Protein AF-A0A5B8XW80-F1 (afdb_monomer_lite)

pLDDT: mean 90.73, std 9.68, range [45.81, 98.81]

Radius of gyration: 24.54 Å; chains: 1; bounding box: 65×41×65 Å

Organism: NCBI:txid2600177

Foldseek 3Di:
DFFWFKFFWAADWDAFPVRDTALLAIDTDDDKWWADQFATVRHDGPDCPQQTDQLFRFWEAELVCLVVCCVVPVLCVVLSPDPSSRPGRIYTYPDALQNAFQQFWKDAAPWIKGFAAFAQFFQSNCRSSVHLCVNVVCLVVVSGTTGIGTPGIDMHHGRTGIGTDDDPCNVGRNSLLSCCQRPVVQPLVSLVVVLPPPSYDNVSSVQSVVCNVVVDHDDCPVGSGPVVVVQQQQKWKWWPDPHTDTAGAQDFDVVVLVVCVVVVFFKKWKFALACAVVNHDDPVVRVVRRVVVVVVLVVPAPPNQKTWMWTAGNVRPDIGTIIMGTNDDLVVLLVRCQVSRHQWIWMDTSRRRIHTDGND

InterPro domains:
  IPR005163 YiiM-like, triple helical domain [PF03475] (172-214)
  IPR005302 Molybdenum cofactor sulfurase, C-terminal [PF03473] (47-162)
  IPR005302 Molybdenum cofactor sulfurase, C-terminal [PS51340] (27-165)
  IPR011037 Pyruvate kinase-like, insert domain superfamily [SSF50800] (6-225)
  IPR021710 Protein of unknown function DUF3293 [PF11697] (271-345)
  IPR052353 Benzoxazolinone Detoxification Enzymes [PTHR30212] (17-229)

Secondary structure (DSSP, 8-state):
-PPEEPEEEE---EE-TTS-EES---EE--S-EEEETTEETT---S-TTTS-SGGGSEEEEETHHHHHHHHH-GGGTTTTSSS-TT--SEEESS--TTT-BTT-EEEETTEEEEEEEEPPP-THHHHHTT-TTHHHHHHHH----EEEEEEE-EEE-TTPEEEEEE-S-TT-BHHHHHHHHHTSTT-HHHHHHHHT-TTS-HHHHHHHHHHHHHS-PPP-HHHHS-HHHHHHHH-EEEEESSSEEEEBTTBB-HHHHHHHHHHT--EEEEE--SSGGG----HHHHHHHHHHHHHHHHHHS-GGGEEEEEEE-TTSS-EEEEEEEET--HHHHHHHHHHTT-SEEEEEETT-B-EEEE--

Sequence (360 aa):
MSGHKVEILQGGISKLQDGTESGIFKSKAVGPVELKMDGLVGDRQADLKHHGGLEKALHHYAFDHYKTWRTEYLQLEEFLKVPGAFGENISTLGLTEEDVCVGDTFSLGSAVIQVSQGRQPCWKLGVRFGMKRMPLLVQRTGRLGWYYRVVETGEVETGQSLELVDRPHPEWPVSRLIDLLYVNTKDFDGLELMAELELLTESWRETARKRLKKREVESWTSRLTNSLETSYSEAIYRVECPLPFDLRVGVAHAGFADWLDAQRVESWAIVTACNPYSEPLSDAENAQRMKHLDESLRREFPDESIFQALGLASDGSWEEVSFLVLGISEERAKMLGKEFEQNAVVYGESDAIARLIWCF

Structure (mmCIF, N/CA/C/O backbone):
data_AF-A0A5B8XW80-F1
#
_entry.id   AF-A0A5B8XW80-F1
#
loop_
_atom_site.group_PDB
_atom_site.id
_atom_site.type_symbol
_atom_site.label_atom_id
_atom_site.label_alt_id
_atom_site.label_comp_id
_atom_site.label_asym_id
_atom_site.label_entity_id
_atom_site.label_seq_id
_atom_site.pdbx_PDB_ins_code
_atom_site.Cartn_x
_atom_site.Cartn_y
_atom_site.Cartn_z
_atom_site.occupancy
_atom_site.B_iso_or_equiv
_atom_site.auth_seq_id
_atom_site.auth_comp_id
_atom_site.auth_asym_id
_atom_site.auth_atom_id
_atom_site.pdbx_PDB_model_num
ATOM 1 N N . MET A 1 1 ? -21.814 -14.287 22.876 1.00 45.81 1 MET A N 1
ATOM 2 C CA . MET A 1 1 ? -20.527 -14.369 22.154 1.00 45.81 1 MET A CA 1
ATOM 3 C C . MET A 1 1 ? -19.635 -13.303 22.759 1.00 45.81 1 MET A C 1
ATOM 5 O O . MET A 1 1 ? -20.104 -12.183 22.884 1.00 45.81 1 MET A O 1
ATOM 9 N N . SER A 1 2 ? -18.455 -13.649 23.278 1.00 61.16 2 SER A N 1
ATOM 10 C CA . SER A 1 2 ? -17.557 -12.655 23.883 1.00 61.16 2 SER A CA 1
ATOM 11 C C . SER A 1 2 ? -16.879 -11.852 22.774 1.00 61.16 2 SER A C 1
ATOM 13 O O . SER A 1 2 ? -16.281 -12.473 21.898 1.00 61.16 2 SER A O 1
ATOM 15 N N . GLY A 1 3 ? -16.974 -10.520 22.799 1.00 78.25 3 GLY A N 1
ATOM 16 C CA . GLY A 1 3 ? -16.315 -9.657 21.812 1.00 78.25 3 GLY A CA 1
ATOM 17 C C . GLY A 1 3 ? -14.794 -9.843 21.748 1.00 78.25 3 GLY A C 1
ATOM 18 O O . GLY A 1 3 ? -14.174 -10.399 22.662 1.00 78.25 3 GLY A O 1
ATOM 19 N N . HIS A 1 4 ? -14.186 -9.369 20.660 1.00 92.75 4 HIS A N 1
ATOM 20 C CA . HIS A 1 4 ? -12.747 -9.510 20.420 1.00 92.75 4 HIS A CA 1
ATOM 21 C C . HIS A 1 4 ? -11.973 -8.495 21.255 1.00 92.75 4 HIS A C 1
ATOM 23 O O . HIS A 1 4 ? -12.284 -7.307 21.239 1.00 92.75 4 HIS A O 1
ATOM 29 N N . LYS A 1 5 ? -10.953 -8.940 21.991 1.00 96.50 5 LYS A N 1
ATOM 30 C CA . LYS A 1 5 ? -10.110 -8.026 22.769 1.00 96.50 5 LYS A CA 1
ATOM 31 C C . LYS A 1 5 ? -9.210 -7.218 21.845 1.00 96.50 5 LYS A C 1
ATOM 33 O O . LYS A 1 5 ? -8.517 -7.801 21.014 1.00 96.50 5 LYS A O 1
ATOM 38 N N . VAL A 1 6 ? -9.223 -5.896 22.014 1.00 97.06 6 VAL A N 1
ATOM 39 C CA . VAL A 1 6 ? -8.423 -4.976 21.196 1.00 97.06 6 VAL A CA 1
ATOM 40 C C . VAL A 1 6 ? -7.146 -4.544 21.908 1.00 97.06 6 VAL A C 1
ATOM 42 O O . VAL A 1 6 ? -7.142 -4.299 23.117 1.00 97.06 6 VAL A O 1
ATOM 45 N N . GLU A 1 7 ? -6.072 -4.370 21.146 1.00 97.81 7 GLU A N 1
ATOM 46 C CA . GLU A 1 7 ? -4.993 -3.454 21.504 1.00 97.81 7 GLU A CA 1
ATOM 47 C C . GLU A 1 7 ? -5.179 -2.127 20.769 1.00 97.81 7 GLU A C 1
ATOM 49 O O . GLU A 1 7 ? -5.386 -2.119 19.554 1.00 97.81 7 GLU A O 1
ATOM 54 N N . ILE A 1 8 ? -5.092 -1.019 21.512 1.00 98.12 8 ILE A N 1
ATOM 55 C CA . ILE A 1 8 ? -5.153 0.337 20.960 1.00 98.12 8 ILE A CA 1
ATOM 56 C C . ILE A 1 8 ? -3.736 0.864 20.787 1.00 98.12 8 ILE A C 1
ATOM 58 O O . ILE A 1 8 ? -2.941 0.872 21.731 1.00 98.12 8 ILE A O 1
ATOM 62 N N . LEU A 1 9 ? -3.432 1.318 19.577 1.00 97.50 9 LEU A N 1
ATOM 63 C CA . LEU A 1 9 ? -2.129 1.816 19.177 1.00 97.50 9 LEU A CA 1
ATOM 64 C C . LEU A 1 9 ? -2.250 3.233 18.604 1.00 97.50 9 LEU A C 1
ATOM 66 O O . LEU A 1 9 ? -3.168 3.556 17.845 1.00 97.50 9 LEU A O 1
ATOM 70 N N . GLN A 1 10 ? -1.278 4.073 18.930 1.00 94.38 10 GLN A N 1
ATOM 71 C CA . GLN A 1 10 ? -1.182 5.443 18.433 1.00 94.38 10 GLN A CA 1
ATOM 72 C C . GLN A 1 10 ? 0.279 5.825 18.212 1.00 94.38 10 GLN A C 1
ATOM 74 O O . GLN A 1 10 ? 1.189 5.186 18.743 1.00 94.38 10 GLN A O 1
ATOM 79 N N . GLY A 1 11 ? 0.524 6.854 17.411 1.00 90.25 11 GLY A N 1
ATOM 80 C CA . GLY A 1 11 ? 1.880 7.313 17.157 1.00 90.25 11 GLY A CA 1
ATOM 81 C C . GLY A 1 11 ? 1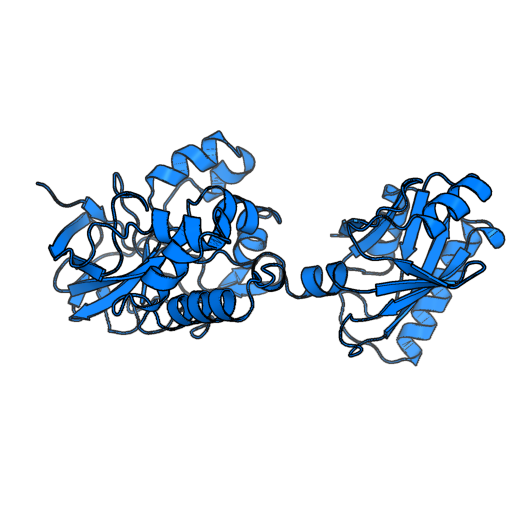.960 8.685 16.510 1.00 90.25 11 GLY A C 1
ATOM 82 O O . GLY A 1 11 ? 1.011 9.193 15.916 1.00 90.25 11 GLY A O 1
ATOM 83 N N . GLY A 1 12 ? 3.135 9.296 16.640 1.00 86.88 12 GLY A N 1
ATOM 84 C CA . GLY A 1 12 ? 3.462 10.553 15.978 1.00 86.88 12 GLY A CA 1
ATOM 85 C C . GLY A 1 12 ? 4.028 10.352 14.572 1.00 86.88 12 GLY A C 1
ATOM 86 O O . GLY A 1 12 ? 4.296 9.238 14.125 1.00 86.88 12 GLY A O 1
ATOM 87 N N . ILE A 1 13 ? 4.281 11.468 13.889 1.00 85.38 13 ILE A N 1
ATOM 88 C CA . ILE A 1 13 ? 5.041 11.465 12.637 1.00 85.38 13 ILE A CA 1
ATOM 89 C C . ILE A 1 13 ? 6.507 11.173 12.967 1.00 85.38 13 ILE A C 1
ATOM 91 O O . ILE A 1 13 ? 7.092 11.811 13.839 1.00 85.38 13 ILE A O 1
ATOM 95 N N . SER A 1 14 ? 7.090 10.199 12.276 1.00 85.88 14 SER A N 1
ATOM 96 C CA . SER A 1 14 ? 8.509 9.847 12.358 1.00 85.88 14 SER A CA 1
ATOM 97 C C . SER A 1 14 ? 9.090 9.676 10.958 1.00 85.88 14 SER A C 1
ATOM 99 O O . SER A 1 14 ? 8.350 9.478 9.990 1.00 85.88 14 SER A O 1
ATOM 101 N N . LYS A 1 15 ? 10.417 9.752 10.842 1.00 85.25 15 LYS A N 1
ATOM 102 C CA . LYS A 1 15 ? 11.112 9.535 9.570 1.00 85.25 15 LYS A CA 1
ATOM 103 C C . LYS A 1 15 ? 11.331 8.046 9.312 1.00 85.25 15 LYS A C 1
ATOM 105 O O . LYS A 1 15 ? 11.719 7.300 10.209 1.00 85.25 15 LYS A O 1
ATOM 110 N N . LEU A 1 16 ? 11.068 7.627 8.081 1.00 85.31 16 LEU A N 1
ATOM 111 C CA . LEU A 1 16 ? 11.467 6.331 7.545 1.00 85.31 16 LEU A CA 1
ATOM 112 C C . LEU A 1 16 ? 12.977 6.316 7.245 1.00 85.31 16 LEU A C 1
ATOM 114 O O . LEU A 1 16 ? 13.650 7.338 7.368 1.00 85.31 16 LEU A O 1
ATOM 118 N N . GLN A 1 17 ? 13.511 5.152 6.859 1.00 77.56 17 GLN A N 1
ATOM 119 C CA . GLN A 1 17 ? 14.944 4.977 6.566 1.00 77.56 17 GLN A CA 1
ATOM 120 C C . GLN A 1 17 ? 15.456 5.921 5.465 1.00 77.56 17 GLN A C 1
ATOM 122 O O . GLN A 1 17 ? 16.606 6.337 5.509 1.00 77.56 17 GLN A O 1
ATOM 127 N N . ASP A 1 18 ? 14.593 6.292 4.520 1.00 74.44 18 ASP A N 1
ATOM 128 C CA . ASP A 1 18 ? 14.876 7.231 3.427 1.00 74.44 18 ASP A CA 1
ATOM 129 C C . ASP A 1 18 ? 14.617 8.706 3.799 1.00 74.44 18 ASP A C 1
ATOM 131 O O . ASP A 1 18 ? 14.660 9.585 2.945 1.00 74.44 18 ASP A O 1
ATOM 135 N N . GLY A 1 19 ? 14.306 8.996 5.067 1.00 80.44 19 GLY A N 1
ATOM 136 C CA . GLY A 1 19 ? 13.997 10.341 5.550 1.00 80.44 19 GLY A CA 1
ATOM 137 C C . GLY A 1 19 ? 12.538 10.778 5.376 1.00 80.44 19 GLY A C 1
ATOM 138 O O . GLY A 1 19 ? 12.168 11.813 5.936 1.00 80.44 19 GLY A O 1
ATOM 139 N N . THR A 1 20 ? 11.697 9.999 4.685 1.00 80.56 20 THR A N 1
ATOM 140 C CA . THR A 1 20 ? 10.284 10.329 4.444 1.00 80.56 20 THR A CA 1
ATOM 141 C C . THR A 1 20 ? 9.481 10.360 5.743 1.00 80.56 20 THR A C 1
ATOM 143 O O . THR A 1 20 ? 9.531 9.426 6.544 1.00 80.56 20 THR A O 1
ATOM 146 N N . GLU A 1 21 ? 8.650 11.387 5.929 1.00 85.06 21 GLU A N 1
ATOM 147 C CA . GLU A 1 21 ? 7.736 11.470 7.068 1.00 85.06 21 GLU A CA 1
ATOM 148 C C . GLU A 1 21 ? 6.543 10.500 6.953 1.00 85.06 21 GLU A C 1
ATOM 150 O O . GLU A 1 21 ? 5.872 10.357 5.917 1.00 85.06 21 GLU A O 1
ATOM 155 N N . SER A 1 22 ? 6.264 9.798 8.052 1.00 85.62 22 SER A N 1
ATOM 156 C CA . SER A 1 22 ? 5.207 8.795 8.122 1.00 85.62 22 SER A CA 1
ATOM 157 C C . SER A 1 22 ? 4.676 8.624 9.542 1.00 85.62 22 SER A C 1
ATOM 159 O O . SER A 1 22 ? 5.439 8.549 10.501 1.00 85.62 22 SER A O 1
ATOM 161 N N . GLY A 1 23 ? 3.355 8.487 9.665 1.00 84.69 23 GLY A N 1
ATOM 162 C CA . GLY A 1 23 ? 2.682 8.098 10.911 1.00 84.69 23 GLY A CA 1
ATOM 163 C C . GLY A 1 23 ? 2.640 6.582 11.133 1.00 84.69 23 GLY A C 1
ATOM 164 O O . GLY A 1 23 ? 1.926 6.110 12.000 1.00 84.69 23 GLY A O 1
ATOM 165 N N . ILE A 1 24 ? 3.350 5.781 10.331 1.00 87.62 24 ILE A N 1
ATOM 166 C CA . ILE A 1 24 ? 3.262 4.309 10.374 1.00 87.62 24 ILE A CA 1
ATOM 167 C C . ILE A 1 24 ? 3.836 3.682 11.657 1.00 87.62 24 ILE A C 1
ATOM 169 O O . ILE A 1 24 ? 3.595 2.511 11.935 1.00 87.62 24 ILE A O 1
ATOM 173 N N . PHE A 1 25 ? 4.628 4.426 12.429 1.00 89.56 25 PHE A N 1
ATOM 174 C CA . PHE A 1 25 ? 5.179 3.949 13.694 1.00 89.56 25 PHE A CA 1
ATOM 175 C C . PHE A 1 25 ? 4.143 4.138 14.795 1.00 89.56 25 PHE A C 1
ATOM 177 O O . PHE A 1 25 ? 3.924 5.257 15.249 1.00 89.56 25 PHE A O 1
ATOM 184 N N . LYS A 1 26 ? 3.523 3.038 15.220 1.00 92.62 26 LYS A N 1
ATOM 185 C CA . LYS A 1 26 ? 2.549 3.024 16.310 1.00 92.62 26 LYS A CA 1
ATOM 186 C C . LYS A 1 26 ? 3.110 2.271 17.507 1.00 92.62 26 LYS A C 1
ATOM 188 O O . LYS A 1 26 ? 3.865 1.313 17.345 1.00 92.62 26 LYS A O 1
ATOM 193 N N . SER A 1 27 ? 2.738 2.713 18.697 1.00 92.81 27 SER A N 1
ATOM 194 C CA . SER A 1 27 ? 3.003 2.024 19.953 1.00 92.81 27 SER A CA 1
ATOM 195 C C . SER A 1 27 ? 1.713 1.892 20.750 1.00 92.81 27 SER A C 1
ATOM 197 O O . SER A 1 27 ? 0.735 2.606 20.519 1.00 92.81 27 SER A O 1
ATOM 199 N N . LYS A 1 28 ? 1.708 0.944 21.686 1.00 95.38 28 LYS A N 1
ATOM 200 C CA . LYS A 1 28 ? 0.562 0.683 22.550 1.00 95.38 28 LYS A CA 1
ATOM 201 C C . LYS A 1 28 ? 0.206 1.918 23.372 1.00 95.38 28 LYS A C 1
ATOM 203 O O . LYS A 1 28 ? 1.066 2.482 24.049 1.00 95.38 28 LYS A O 1
ATOM 208 N N . ALA A 1 29 ? -1.058 2.321 23.308 1.00 94.81 29 ALA A N 1
ATOM 209 C CA . ALA A 1 29 ? -1.585 3.402 24.121 1.00 94.81 29 ALA A CA 1
ATOM 210 C C . ALA A 1 29 ? -1.608 3.006 25.605 1.00 94.81 29 ALA A C 1
ATOM 212 O O . ALA A 1 29 ? -1.828 1.842 25.953 1.00 94.81 29 ALA A O 1
ATOM 213 N N . VAL A 1 30 ? -1.381 3.988 26.477 1.00 92.88 30 VAL A N 1
ATOM 214 C CA . VAL A 1 30 ? -1.400 3.810 27.932 1.00 92.88 30 VAL A CA 1
ATOM 215 C C . VAL A 1 30 ? -2.658 4.471 28.482 1.00 92.88 30 VAL A C 1
ATOM 217 O O . VAL A 1 30 ? -2.771 5.693 28.437 1.00 92.88 30 VAL A O 1
ATOM 220 N N . GLY A 1 31 ? -3.567 3.657 29.022 1.00 95.38 31 GLY A N 1
ATOM 221 C CA . GLY A 1 31 ? -4.855 4.106 29.552 1.00 95.38 31 GLY A CA 1
ATOM 222 C C . GLY A 1 31 ? -5.895 4.437 28.471 1.00 95.38 31 GLY A C 1
ATOM 223 O O . GLY A 1 31 ? -5.668 4.151 27.289 1.00 95.38 31 GLY A O 1
ATOM 224 N N . PRO A 1 32 ? -7.037 5.024 28.876 1.00 96.75 32 PRO A N 1
ATOM 225 C CA . PRO A 1 32 ? -8.084 5.477 27.964 1.00 96.75 32 PRO A CA 1
ATOM 226 C C . PRO A 1 32 ? -7.596 6.559 26.995 1.00 96.75 32 PRO A C 1
ATOM 228 O O . PRO A 1 32 ? -6.830 7.450 27.367 1.00 96.75 32 PRO A O 1
ATOM 231 N N . VAL A 1 33 ? -8.067 6.487 25.751 1.00 97.56 33 VAL A N 1
ATOM 232 C CA . VAL A 1 33 ? -7.776 7.442 24.678 1.00 97.56 33 VAL A CA 1
ATOM 233 C C . VAL A 1 33 ? -9.085 7.971 24.107 1.00 97.56 33 VAL A C 1
ATOM 235 O O . VAL A 1 33 ? -9.974 7.200 23.746 1.00 97.56 33 VAL A O 1
ATOM 238 N N . GLU A 1 34 ? -9.187 9.292 23.987 1.00 98.06 34 GLU A N 1
ATOM 239 C CA . GLU A 1 34 ? -10.311 9.944 23.319 1.00 98.06 34 GLU A CA 1
ATOM 240 C C . GLU A 1 34 ? -10.281 9.636 21.810 1.00 98.06 34 GLU A C 1
ATOM 242 O O . GLU A 1 34 ? -9.273 9.851 21.130 1.00 98.06 34 GLU A O 1
ATOM 247 N N . LEU A 1 35 ? -11.402 9.149 21.280 1.00 98.25 35 LEU A N 1
ATOM 248 C CA . LEU A 1 35 ? -11.640 8.887 19.867 1.00 98.25 35 LEU A CA 1
ATOM 249 C C . LEU A 1 35 ? -12.593 9.943 19.301 1.00 98.25 35 LEU A C 1
ATOM 251 O O . LEU A 1 35 ? -13.783 9.976 19.627 1.00 98.25 35 LEU A O 1
ATOM 255 N N . LYS A 1 36 ? -12.059 10.787 18.419 1.00 97.12 36 LYS A N 1
ATOM 256 C CA . LYS A 1 36 ? -12.793 11.826 17.691 1.00 97.12 36 LYS A CA 1
ATOM 257 C C . LYS A 1 36 ? -13.195 11.337 16.309 1.00 97.12 36 LYS A C 1
ATOM 259 O O . LYS A 1 36 ? -12.752 10.286 15.856 1.00 97.12 36 LYS A O 1
ATOM 264 N N . MET A 1 37 ? -14.012 12.131 15.618 1.00 95.81 37 MET A N 1
ATOM 265 C CA . MET A 1 37 ? -14.499 11.803 14.273 1.00 95.81 37 MET A CA 1
ATOM 266 C C . MET A 1 37 ? -13.370 11.533 13.266 1.00 95.81 37 MET A C 1
ATOM 268 O O . MET A 1 37 ? -13.543 10.755 12.333 1.00 95.81 37 MET A O 1
ATOM 272 N N . ASP A 1 38 ? -12.218 12.173 13.453 1.00 91.44 38 ASP A N 1
ATOM 273 C CA . ASP A 1 38 ? -11.034 12.085 12.602 1.00 91.44 38 ASP A CA 1
ATOM 274 C C . ASP A 1 38 ? -9.949 11.122 13.117 1.00 91.44 38 ASP A C 1
ATOM 276 O O . ASP A 1 38 ? -8.962 10.908 12.414 1.00 91.44 38 ASP A O 1
ATOM 280 N N . GLY A 1 39 ? -10.132 10.498 14.287 1.00 95.25 39 GLY A N 1
ATOM 281 C CA . GLY A 1 39 ? -9.223 9.479 14.820 1.00 95.25 39 GLY A CA 1
ATOM 282 C C . GLY A 1 39 ? -8.903 9.625 16.310 1.00 95.25 39 GLY A C 1
ATOM 283 O O . GLY A 1 39 ? -9.558 10.358 17.053 1.00 95.25 39 GLY A O 1
ATOM 284 N N . LEU A 1 40 ? -7.893 8.877 16.762 1.00 96.31 40 LEU A N 1
ATOM 285 C CA . LEU A 1 40 ? -7.433 8.889 18.154 1.00 96.31 40 LEU A CA 1
ATOM 286 C C . LEU A 1 40 ? -6.681 10.181 18.478 1.00 96.31 40 LEU A C 1
ATOM 288 O O . LEU A 1 40 ? -5.770 10.589 17.753 1.00 96.31 40 LEU A O 1
ATOM 292 N N . VAL A 1 41 ? -6.993 10.789 19.620 1.00 93.69 41 VAL A N 1
ATOM 293 C CA . VAL A 1 41 ? -6.238 11.938 20.120 1.00 93.69 41 VAL A CA 1
ATOM 294 C C . VAL A 1 41 ? -4.808 11.520 20.450 1.00 93.69 41 VAL A C 1
ATOM 296 O O . VAL A 1 41 ? -4.576 10.678 21.306 1.00 93.69 41 VAL A O 1
ATOM 299 N N . GLY A 1 42 ? -3.841 12.164 19.792 1.00 86.25 42 GLY A N 1
ATOM 300 C CA . GLY A 1 42 ? -2.415 11.851 19.925 1.00 86.25 42 GLY A CA 1
ATOM 301 C C . GLY A 1 42 ? -1.857 11.036 18.759 1.00 86.25 42 GLY A C 1
ATOM 302 O O . GLY A 1 42 ? -0.638 11.010 18.576 1.00 86.25 42 GLY A O 1
ATOM 303 N N . ASP A 1 43 ? -2.722 10.460 17.923 1.00 88.56 43 ASP A N 1
ATOM 304 C CA . ASP A 1 43 ? -2.325 9.819 16.676 1.00 88.56 43 ASP A CA 1
ATOM 305 C C . ASP A 1 43 ? -2.199 10.855 15.554 1.00 88.56 43 ASP A C 1
ATOM 307 O O . ASP A 1 43 ? -3.097 11.667 15.328 1.00 88.56 43 ASP A O 1
ATOM 311 N N . ARG A 1 44 ? -1.068 10.859 14.842 1.00 79.94 44 ARG A N 1
ATOM 312 C CA . ARG A 1 44 ? -0.852 11.771 13.712 1.00 79.94 44 ARG A CA 1
ATOM 313 C C . ARG A 1 44 ? -0.858 11.024 12.389 1.00 79.94 44 ARG A C 1
ATOM 315 O O . ARG A 1 44 ? -0.062 10.116 12.156 1.00 79.94 44 ARG A O 1
ATOM 322 N N . GLN A 1 45 ? -1.686 11.504 11.471 1.00 71.75 45 GLN A N 1
ATOM 323 C CA . GLN A 1 45 ? -1.725 11.049 10.087 1.00 71.75 45 GLN A CA 1
ATOM 324 C C . GLN A 1 45 ? -0.925 12.029 9.219 1.00 71.75 45 GLN A C 1
ATOM 326 O O . GLN A 1 45 ? -1.280 13.197 9.098 1.00 71.75 45 GLN A O 1
ATOM 331 N N . ALA A 1 46 ? 0.177 11.565 8.624 1.00 59.00 46 ALA A N 1
ATOM 332 C CA . ALA A 1 46 ? 1.040 12.411 7.788 1.00 59.00 46 ALA A CA 1
ATOM 333 C C . ALA A 1 46 ? 0.400 12.785 6.432 1.00 59.00 46 ALA A C 1
ATOM 335 O O . ALA A 1 46 ? 0.822 13.743 5.797 1.00 59.00 46 ALA A O 1
ATOM 336 N N . ASP A 1 47 ? -0.603 12.026 5.978 1.00 64.44 47 ASP A N 1
ATOM 337 C CA . ASP A 1 47 ? -1.302 12.244 4.709 1.00 64.44 47 ASP A CA 1
ATOM 338 C C . ASP A 1 47 ? -2.797 11.944 4.876 1.00 64.44 47 ASP A C 1
ATOM 340 O O . ASP A 1 47 ? -3.229 10.790 4.816 1.00 64.44 47 ASP A O 1
ATOM 344 N N . LEU A 1 48 ? -3.587 12.998 5.078 1.00 63.88 48 LEU A N 1
ATOM 345 C CA . LEU A 1 48 ? -5.038 12.901 5.252 1.00 63.88 48 LEU A CA 1
ATOM 346 C C . LEU A 1 48 ? -5.781 12.546 3.957 1.00 63.88 48 LEU A C 1
ATOM 348 O O . LEU A 1 48 ? -6.925 12.114 4.019 1.00 63.88 48 LEU A O 1
ATOM 352 N N . LYS A 1 49 ? -5.161 12.709 2.780 1.00 59.38 49 LYS A N 1
ATOM 353 C CA . LYS A 1 49 ? -5.805 12.415 1.494 1.00 59.38 49 LYS A CA 1
ATOM 354 C C . LYS A 1 49 ? -5.756 10.920 1.184 1.00 59.38 49 LYS A C 1
ATOM 356 O O . LYS A 1 49 ? -6.746 10.344 0.733 1.00 59.38 49 LYS A O 1
ATOM 361 N N . HIS A 1 50 ? -4.617 10.276 1.432 1.00 58.53 50 HIS A N 1
ATOM 362 C CA . HIS A 1 50 ? -4.420 8.865 1.081 1.00 58.53 50 HIS A CA 1
ATOM 363 C C . HIS A 1 50 ? -4.528 7.923 2.285 1.00 58.53 50 HIS A C 1
ATOM 365 O O . HIS A 1 50 ? -5.028 6.803 2.135 1.00 58.53 50 HIS A O 1
ATOM 371 N N . HIS A 1 51 ? -4.128 8.372 3.476 1.00 57.62 51 HIS A N 1
ATOM 372 C CA . HIS A 1 51 ? -3.927 7.526 4.658 1.00 57.62 51 HIS A CA 1
ATOM 373 C C . HIS A 1 51 ? -4.708 7.985 5.894 1.00 57.62 51 HIS A C 1
ATOM 375 O O . HIS A 1 51 ? -4.418 7.519 6.995 1.00 57.62 51 HIS A O 1
ATOM 381 N N . GLY A 1 52 ? -5.688 8.868 5.709 1.00 66.88 52 GLY A N 1
ATOM 382 C CA . GLY A 1 52 ? -6.427 9.473 6.803 1.00 66.88 52 GLY A CA 1
ATOM 383 C C . GLY A 1 52 ? -7.774 10.056 6.397 1.00 66.88 52 GLY A C 1
ATOM 384 O O . GLY A 1 52 ? -8.312 9.728 5.336 1.00 66.88 52 GLY A O 1
ATOM 385 N N . GLY A 1 53 ? -8.303 10.918 7.262 1.00 84.44 53 GLY A N 1
ATOM 386 C CA . GLY A 1 53 ? -9.622 11.530 7.112 1.00 84.44 53 GLY A CA 1
ATOM 387 C C . GLY A 1 53 ? -10.747 10.705 7.742 1.00 84.44 53 GLY A C 1
ATOM 388 O O . GLY A 1 53 ? -10.525 9.606 8.242 1.00 84.44 53 GLY A O 1
ATOM 389 N N . LEU A 1 54 ? -11.970 11.241 7.701 1.00 92.75 54 LEU A N 1
ATOM 390 C CA . LEU A 1 54 ? -13.134 10.694 8.422 1.00 92.75 54 LEU A CA 1
ATOM 391 C C . LEU A 1 54 ? -13.461 9.241 8.044 1.00 92.75 54 LEU A C 1
ATOM 393 O O . LEU A 1 54 ? -13.858 8.447 8.886 1.00 92.75 54 LEU A O 1
ATOM 397 N N . GLU A 1 55 ? -13.232 8.875 6.783 1.00 95.06 55 GLU A N 1
ATOM 398 C CA . GLU A 1 55 ? -13.445 7.518 6.267 1.00 95.06 55 GLU A CA 1
ATOM 399 C C . GLU A 1 55 ? -12.321 6.537 6.634 1.00 95.06 55 GLU A C 1
ATOM 401 O O . GLU A 1 55 ? -12.429 5.341 6.379 1.00 95.06 55 GLU A O 1
ATOM 406 N N . LYS A 1 56 ? -11.211 7.025 7.191 1.00 95.31 56 LYS A N 1
ATOM 407 C CA . LYS A 1 56 ? -10.015 6.246 7.542 1.00 95.31 56 LYS A CA 1
ATOM 408 C C . LYS A 1 56 ? -9.496 6.648 8.924 1.00 95.31 56 LYS A C 1
ATOM 410 O O . LYS A 1 56 ? -8.287 6.701 9.147 1.00 95.31 56 LYS A O 1
ATOM 415 N N . ALA A 1 57 ? -10.416 6.948 9.838 1.00 95.88 57 ALA A N 1
ATOM 416 C CA . ALA A 1 57 ? -10.109 7.432 11.179 1.00 95.88 57 ALA A CA 1
ATOM 417 C C . ALA A 1 57 ? -9.313 6.399 11.994 1.00 95.88 57 ALA A C 1
ATOM 419 O O . ALA A 1 57 ? -8.423 6.763 12.759 1.00 95.88 57 ALA A O 1
ATOM 420 N N . LEU A 1 58 ? -9.597 5.105 11.797 1.00 97.62 58 LEU A N 1
ATOM 421 C CA . LEU A 1 58 ? -8.896 4.006 12.465 1.00 97.62 58 LEU A CA 1
ATOM 422 C C . LEU A 1 58 ? -8.503 2.924 11.469 1.00 97.62 58 LEU A C 1
ATOM 424 O O . LEU A 1 58 ? -9.350 2.426 10.731 1.00 97.62 58 LEU A O 1
ATOM 428 N N . HIS A 1 59 ? -7.236 2.519 11.488 1.00 97.75 59 HIS A N 1
ATOM 429 C CA . HIS A 1 59 ? -6.750 1.349 10.758 1.00 97.75 59 HIS A CA 1
ATOM 430 C C . HIS A 1 59 ? -6.775 0.111 11.664 1.00 97.75 59 HIS A C 1
ATOM 432 O O . HIS A 1 59 ? -6.252 0.156 12.776 1.00 97.75 59 HIS A O 1
ATOM 438 N N . HIS A 1 60 ? -7.330 -1.000 11.189 1.00 98.62 60 HIS A N 1
ATOM 439 C CA . HIS A 1 60 ? -7.321 -2.286 11.881 1.00 98.62 60 HIS A CA 1
ATOM 440 C C . HIS A 1 60 ? -6.496 -3.293 11.096 1.00 98.62 60 HIS A C 1
ATOM 442 O O . HIS A 1 60 ? -6.730 -3.486 9.904 1.00 98.62 60 HIS A O 1
ATOM 448 N N . TYR A 1 61 ? -5.558 -3.948 11.774 1.00 98.56 61 TYR A N 1
ATOM 449 C CA . TYR A 1 61 ? -4.832 -5.089 11.236 1.00 98.56 61 TYR A CA 1
ATOM 450 C C . TYR A 1 61 ? -4.955 -6.312 12.151 1.00 98.56 61 TYR A C 1
ATOM 452 O O . TYR A 1 61 ? -4.692 -6.226 13.354 1.00 98.56 61 TYR A O 1
ATOM 460 N N . ALA A 1 62 ? -5.335 -7.452 11.571 1.00 98.25 62 ALA A N 1
ATOM 461 C CA . ALA A 1 62 ? -5.473 -8.709 12.297 1.00 98.25 62 ALA A CA 1
ATOM 462 C C . ALA A 1 62 ? -4.104 -9.194 12.794 1.00 98.25 62 ALA A C 1
ATOM 464 O O . ALA A 1 62 ? -3.170 -9.401 12.008 1.00 98.25 62 ALA A O 1
ATOM 465 N N . PHE A 1 63 ? -3.970 -9.396 14.104 1.00 97.44 63 PHE A N 1
ATOM 466 C CA . PHE A 1 63 ? -2.727 -9.890 14.692 1.00 97.44 63 PHE A CA 1
ATOM 467 C C . PHE A 1 63 ? -2.451 -11.347 14.299 1.00 97.44 63 PHE A C 1
ATOM 469 O O . PHE A 1 63 ? -1.299 -11.782 14.291 1.00 97.44 63 PHE A O 1
ATOM 476 N N . ASP A 1 64 ? -3.481 -12.087 13.881 1.00 97.31 64 ASP A N 1
ATOM 477 C CA . ASP A 1 64 ? -3.377 -13.436 13.320 1.00 97.31 64 ASP A CA 1
ATOM 478 C C . ASP A 1 64 ? -2.332 -13.508 12.190 1.00 97.31 64 ASP A C 1
ATOM 480 O O . ASP A 1 64 ? -1.503 -14.425 12.145 1.00 97.31 64 ASP A O 1
ATOM 484 N N . HIS A 1 65 ? -2.277 -12.476 11.338 1.00 97.88 65 HIS A N 1
ATOM 485 C CA . HIS A 1 65 ? -1.359 -12.410 10.198 1.00 97.88 65 HIS A CA 1
ATOM 486 C C . HIS A 1 65 ? 0.113 -12.295 10.603 1.00 97.88 65 HIS A C 1
ATOM 488 O O . HIS A 1 65 ? 0.988 -12.733 9.854 1.00 97.88 65 HIS A O 1
ATOM 494 N N . TYR A 1 66 ? 0.425 -11.759 11.789 1.00 97.31 66 TYR A N 1
ATOM 495 C CA . TYR A 1 66 ? 1.809 -11.576 12.248 1.00 97.31 66 TYR A CA 1
ATOM 496 C C . TYR A 1 66 ? 2.547 -12.905 12.394 1.00 97.31 66 TYR A C 1
ATOM 498 O O . TYR A 1 66 ? 3.742 -12.996 12.110 1.00 97.31 66 TYR A O 1
ATOM 506 N N . LYS A 1 67 ? 1.857 -13.959 12.845 1.00 95.50 67 LYS A N 1
ATOM 507 C CA . LYS A 1 67 ? 2.451 -15.300 12.930 1.00 95.50 67 LYS A CA 1
ATOM 508 C C . LYS A 1 67 ? 2.838 -15.808 11.540 1.00 95.50 67 LYS A C 1
ATOM 510 O O . LYS A 1 67 ? 3.939 -16.331 11.362 1.00 95.50 67 LYS A O 1
ATOM 515 N N . THR A 1 68 ? 1.957 -15.625 10.566 1.00 94.56 68 THR A N 1
ATOM 516 C CA . THR A 1 68 ? 2.172 -16.080 9.192 1.00 94.56 68 THR A CA 1
ATOM 517 C C . THR A 1 68 ? 3.308 -15.312 8.524 1.00 94.56 68 THR A C 1
ATOM 519 O O . THR A 1 68 ? 4.223 -15.933 7.994 1.00 94.56 68 THR A O 1
ATOM 522 N N . TRP A 1 69 ? 3.340 -13.982 8.653 1.00 95.62 69 TRP A N 1
ATOM 523 C CA . TRP A 1 69 ? 4.440 -13.163 8.135 1.00 95.62 69 TRP A CA 1
ATOM 524 C C . TRP A 1 69 ? 5.805 -13.554 8.710 1.00 95.62 69 TRP A C 1
ATOM 526 O O . TRP A 1 69 ? 6.764 -13.673 7.952 1.00 95.62 69 TRP A O 1
ATOM 536 N N . ARG A 1 70 ? 5.892 -13.808 10.025 1.00 94.12 70 ARG A N 1
ATOM 537 C CA . ARG A 1 70 ? 7.133 -14.282 10.667 1.00 94.12 70 ARG A CA 1
ATOM 538 C C . ARG A 1 70 ? 7.576 -15.649 10.154 1.00 94.12 70 ARG A C 1
ATOM 540 O O . ARG A 1 70 ? 8.769 -15.891 10.026 1.00 94.12 70 ARG A O 1
ATOM 547 N N . THR A 1 71 ? 6.620 -16.527 9.858 1.00 91.88 71 THR A N 1
ATOM 548 C CA . THR A 1 71 ? 6.901 -17.878 9.349 1.00 91.88 71 THR A CA 1
ATOM 549 C C . THR A 1 71 ? 7.382 -17.839 7.897 1.00 91.88 71 THR A C 1
ATOM 551 O O . THR A 1 71 ? 8.303 -18.563 7.535 1.00 91.88 71 THR A O 1
ATOM 554 N N . GLU A 1 72 ? 6.780 -16.989 7.063 1.00 88.56 72 GLU A N 1
ATOM 555 C CA . GLU A 1 72 ? 7.113 -16.877 5.637 1.00 88.56 72 GLU A CA 1
ATOM 556 C C . GLU A 1 72 ? 8.387 -16.053 5.376 1.00 88.56 72 GLU A C 1
ATOM 558 O O . GLU A 1 72 ? 9.101 -16.316 4.409 1.00 88.56 72 GLU A O 1
ATOM 563 N N . TYR A 1 73 ? 8.688 -15.062 6.225 1.00 87.62 73 TYR A N 1
ATOM 564 C CA . TYR A 1 73 ? 9.799 -14.126 6.031 1.00 87.62 73 TYR A CA 1
ATOM 565 C C . TYR A 1 73 ? 10.550 -13.883 7.343 1.00 87.62 73 TYR A C 1
ATOM 567 O O . TYR A 1 73 ? 10.287 -12.914 8.056 1.00 87.62 73 TYR A O 1
ATOM 575 N N . LEU A 1 74 ? 11.535 -14.737 7.636 1.00 86.88 74 LEU A N 1
ATOM 576 C CA . LEU A 1 74 ? 12.315 -14.683 8.881 1.00 86.88 74 LEU A CA 1
ATOM 577 C C . LEU A 1 74 ? 12.971 -13.315 9.134 1.00 86.88 74 LEU A C 1
ATOM 579 O O . LEU A 1 74 ? 13.031 -12.871 10.276 1.00 86.88 74 LEU A O 1
ATOM 583 N N . GLN A 1 75 ? 13.389 -12.586 8.089 1.00 86.12 75 GLN A N 1
ATOM 584 C CA . GLN A 1 75 ? 13.954 -11.238 8.258 1.00 86.12 75 GLN A CA 1
ATOM 585 C C . GLN A 1 75 ? 12.973 -10.206 8.851 1.00 86.12 75 GLN A C 1
ATOM 587 O O . GLN A 1 75 ? 13.395 -9.120 9.241 1.00 86.12 75 GLN A O 1
ATOM 592 N N . LEU A 1 76 ? 11.671 -10.512 8.903 1.00 90.38 76 LEU A N 1
ATOM 593 C CA . LEU A 1 76 ? 10.653 -9.643 9.491 1.00 90.38 76 LEU A CA 1
ATOM 594 C C . LEU A 1 76 ? 10.443 -9.890 10.991 1.00 90.38 76 LEU A C 1
ATOM 596 O O . LEU A 1 76 ? 9.685 -9.152 11.615 1.00 90.38 76 LEU A O 1
ATOM 600 N N . GLU A 1 77 ? 11.085 -10.903 11.581 1.00 89.81 77 GLU A N 1
ATOM 601 C CA . GLU A 1 77 ? 10.818 -11.335 12.957 1.00 89.81 77 GLU A CA 1
ATOM 602 C C . GLU A 1 77 ? 10.916 -10.195 13.975 1.00 89.81 77 GLU A C 1
ATOM 604 O O . GLU A 1 77 ? 9.999 -10.019 14.778 1.00 89.81 77 GLU A O 1
ATOM 609 N N . GLU A 1 78 ? 11.959 -9.366 13.887 1.00 88.56 78 GLU A N 1
ATOM 610 C CA . GLU A 1 78 ? 12.159 -8.226 14.789 1.00 88.56 78 GLU A CA 1
ATOM 611 C C . GLU A 1 78 ? 11.047 -7.174 14.687 1.00 88.56 78 GLU A C 1
ATOM 613 O O . GLU A 1 78 ? 10.612 -6.637 15.705 1.00 88.56 78 GLU A O 1
ATOM 618 N N . PHE A 1 79 ? 10.533 -6.914 13.481 1.00 87.56 79 PHE A N 1
ATOM 619 C CA . PHE A 1 79 ? 9.458 -5.941 13.266 1.00 87.56 79 PHE A CA 1
ATOM 620 C C . PHE A 1 79 ? 8.108 -6.434 13.791 1.00 87.56 79 PHE A C 1
ATOM 622 O O . PHE A 1 79 ? 7.242 -5.628 14.114 1.00 87.56 79 PHE A O 1
ATOM 629 N N . LEU A 1 80 ? 7.916 -7.753 13.847 1.00 93.06 80 LEU A N 1
ATOM 630 C CA . LEU A 1 80 ? 6.620 -8.403 14.042 1.00 93.06 80 LEU A CA 1
ATOM 631 C C . LEU A 1 80 ? 6.468 -9.033 15.436 1.00 93.06 80 LEU A C 1
ATOM 633 O O . LEU A 1 80 ? 5.642 -9.928 15.632 1.00 93.06 80 LEU A O 1
ATOM 637 N N . LYS A 1 81 ? 7.267 -8.588 16.414 1.00 88.38 81 LYS A N 1
ATOM 638 C CA . LYS A 1 81 ? 7.167 -9.034 17.816 1.00 88.38 81 LYS A CA 1
ATOM 639 C C . LYS A 1 81 ? 5.925 -8.500 18.523 1.00 88.38 81 LYS A C 1
ATOM 641 O O . LYS A 1 81 ? 5.378 -9.184 19.384 1.00 88.38 81 LYS A O 1
ATOM 646 N N . VAL A 1 82 ? 5.509 -7.286 18.173 1.00 91.94 82 VAL A N 1
ATOM 647 C CA . VAL A 1 82 ? 4.386 -6.570 18.788 1.00 91.94 82 VAL A CA 1
ATOM 648 C C . VAL A 1 82 ? 3.511 -5.926 17.710 1.00 91.94 82 VAL A C 1
ATOM 650 O O . VAL A 1 82 ? 4.018 -5.658 16.616 1.00 91.94 82 VAL A O 1
ATOM 653 N N . PRO A 1 83 ? 2.225 -5.664 17.996 1.00 95.12 83 PRO A N 1
ATOM 654 C CA . PRO A 1 83 ? 1.359 -4.909 17.096 1.00 95.12 83 PRO A CA 1
ATOM 655 C C . PRO A 1 83 ? 1.895 -3.505 16.767 1.00 95.12 83 PRO A C 1
ATOM 657 O O . PRO A 1 83 ? 2.664 -2.918 17.531 1.00 95.12 83 PRO A O 1
ATOM 660 N N . GLY A 1 84 ? 1.455 -2.948 15.639 1.00 94.81 84 GLY A N 1
ATOM 661 C CA . GLY A 1 84 ? 1.824 -1.616 15.140 1.00 94.81 84 GLY A CA 1
ATOM 662 C C . GLY A 1 84 ? 2.810 -1.642 13.971 1.00 94.81 84 GLY A C 1
ATOM 663 O O . GLY A 1 84 ? 3.186 -0.596 13.431 1.00 94.81 84 GLY A O 1
ATOM 664 N N . ALA A 1 85 ? 3.255 -2.824 13.541 1.00 94.19 85 ALA A N 1
ATOM 665 C CA . ALA A 1 85 ? 4.172 -2.976 12.418 1.00 94.19 85 ALA A CA 1
ATOM 666 C C . ALA A 1 85 ? 3.549 -2.544 11.083 1.00 94.19 85 ALA A C 1
ATOM 668 O O . ALA A 1 85 ? 4.276 -2.103 10.196 1.00 94.19 85 ALA A O 1
ATOM 669 N N . PHE A 1 86 ? 2.226 -2.597 10.936 1.00 95.69 86 PHE A N 1
ATOM 670 C CA . PHE A 1 86 ? 1.532 -2.188 9.713 1.00 95.69 86 PHE A CA 1
ATOM 671 C C . PHE A 1 86 ? 0.902 -0.793 9.821 1.00 95.69 86 PHE A C 1
ATOM 673 O O . PHE A 1 86 ? 0.245 -0.337 8.882 1.00 95.69 86 PHE A O 1
ATOM 680 N N . GLY A 1 87 ? 1.159 -0.083 10.923 1.00 94.81 87 GLY A N 1
ATOM 681 C CA . GLY A 1 87 ? 0.621 1.248 11.197 1.00 94.81 87 GLY A CA 1
ATOM 682 C C . GLY A 1 87 ? -0.840 1.234 11.636 1.00 94.81 87 GLY A C 1
ATOM 683 O O . GLY A 1 87 ? -1.548 2.220 11.441 1.00 94.81 87 GLY A O 1
ATOM 684 N N . GLU A 1 88 ? -1.324 0.107 12.140 1.00 97.06 88 GLU A N 1
ATOM 685 C CA . GLU A 1 88 ? -2.673 -0.062 12.664 1.00 97.06 88 GLU A CA 1
ATOM 686 C C . GLU A 1 88 ? -2.888 0.675 13.985 1.00 97.06 88 GLU A C 1
ATOM 688 O O . GLU A 1 88 ? -1.966 0.846 14.775 1.00 97.06 88 GLU A O 1
ATOM 693 N N . ASN A 1 89 ? -4.116 1.139 14.198 1.00 97.94 89 ASN A N 1
ATOM 694 C CA . ASN A 1 89 ? -4.603 1.702 15.452 1.00 97.94 89 ASN A CA 1
ATOM 695 C C . ASN A 1 89 ? -5.287 0.648 16.319 1.00 97.94 89 ASN A C 1
ATOM 697 O O . ASN A 1 89 ? -5.276 0.757 17.540 1.00 97.94 89 ASN A O 1
ATOM 701 N N . ILE A 1 90 ? -5.902 -0.348 15.682 1.00 98.38 90 ILE A N 1
ATOM 702 C CA . ILE A 1 90 ? -6.577 -1.460 16.339 1.00 98.38 90 ILE A CA 1
ATOM 703 C C . ILE A 1 90 ? -5.891 -2.749 15.905 1.00 98.38 90 ILE A C 1
ATOM 705 O O . ILE A 1 90 ? -5.707 -2.998 14.712 1.00 98.38 90 ILE A O 1
ATOM 709 N N . SER A 1 91 ? -5.548 -3.582 16.881 1.00 98.38 91 SER A N 1
ATOM 710 C CA . SER A 1 91 ? -5.105 -4.951 16.640 1.00 98.38 91 SER A CA 1
ATOM 711 C C . SER A 1 91 ? -5.954 -5.927 17.445 1.00 98.38 91 SER A C 1
ATOM 713 O O . SER A 1 91 ? -6.210 -5.697 18.628 1.00 98.38 91 SER A O 1
ATOM 715 N N . THR A 1 92 ? -6.409 -7.002 16.806 1.00 97.62 92 THR A N 1
ATOM 716 C CA . THR A 1 92 ? -7.214 -8.061 17.434 1.00 97.62 92 THR A CA 1
ATOM 717 C C . THR A 1 92 ? -6.724 -9.442 17.024 1.00 97.62 92 THR A C 1
ATOM 719 O O . THR A 1 92 ? -5.945 -9.580 16.083 1.00 97.62 92 THR A O 1
ATOM 722 N N . LEU A 1 93 ? -7.185 -10.462 17.750 1.00 96.69 93 LEU A N 1
ATOM 723 C CA . LEU A 1 93 ? -7.049 -11.868 17.377 1.00 96.69 93 LEU A CA 1
ATOM 724 C C . LEU A 1 93 ? -8.417 -12.466 17.032 1.00 96.69 93 LEU A C 1
ATOM 726 O O . LEU A 1 93 ? -9.423 -12.159 17.686 1.00 96.69 93 LEU A O 1
ATOM 730 N N . GLY A 1 94 ? -8.424 -13.373 16.057 1.00 95.88 94 GLY A N 1
ATOM 731 C CA . GLY A 1 94 ? -9.604 -14.129 15.641 1.00 95.88 94 GLY A CA 1
ATOM 732 C C . GLY A 1 94 ? -10.605 -13.331 14.809 1.00 95.88 94 GLY A C 1
ATOM 733 O O . GLY A 1 94 ? -11.758 -13.740 14.730 1.00 95.88 94 GLY A O 1
ATOM 734 N N . LEU A 1 95 ? -10.190 -12.198 14.238 1.00 96.56 95 LEU A N 1
ATOM 735 C CA . LEU A 1 95 ? -11.006 -11.396 13.334 1.00 96.56 95 LEU A CA 1
ATOM 736 C C . LEU A 1 95 ? -10.163 -11.007 12.118 1.00 96.56 95 LEU A C 1
ATOM 738 O O . LEU A 1 95 ? -9.154 -10.317 12.259 1.00 96.56 95 LEU A O 1
ATOM 742 N N . THR A 1 96 ? -10.569 -11.454 10.932 1.00 98.25 96 THR A N 1
ATOM 743 C CA . THR A 1 96 ? -9.836 -11.234 9.677 1.00 98.25 96 THR A CA 1
ATOM 744 C C . THR A 1 96 ? -10.705 -10.560 8.617 1.00 98.25 96 THR A C 1
ATOM 746 O O . THR A 1 96 ? -11.888 -10.294 8.827 1.00 98.25 96 THR A O 1
ATOM 749 N N . GLU A 1 97 ? -10.125 -10.285 7.449 1.00 98.50 97 GLU A N 1
ATOM 750 C CA . GLU A 1 97 ? -10.821 -9.712 6.296 1.00 98.50 97 GLU A CA 1
ATOM 751 C C . GLU A 1 97 ? -11.998 -10.578 5.808 1.00 98.50 97 GLU A C 1
ATOM 753 O O . GLU A 1 97 ? -12.886 -10.064 5.129 1.00 98.50 97 GLU A O 1
ATOM 758 N N . GLU A 1 98 ? -12.019 -11.874 6.136 1.00 98.12 98 GLU A N 1
ATOM 759 C CA . GLU A 1 98 ? -13.117 -12.795 5.807 1.00 98.12 98 GLU A CA 1
ATOM 760 C C . GLU A 1 98 ? -14.313 -12.664 6.760 1.00 98.12 98 GLU A C 1
ATOM 762 O O . GLU A 1 98 ? -15.448 -12.927 6.366 1.00 98.12 98 GLU A O 1
ATOM 767 N N . ASP A 1 99 ? -14.073 -12.222 7.995 1.00 97.81 99 ASP A N 1
ATOM 768 C CA . ASP A 1 99 ? -15.073 -12.194 9.068 1.00 97.81 99 ASP A CA 1
ATOM 769 C C . ASP A 1 99 ? -15.799 -10.846 9.177 1.00 97.81 99 ASP A C 1
ATOM 771 O O . ASP A 1 99 ? -16.840 -10.741 9.836 1.00 97.81 99 ASP A O 1
ATOM 775 N N . VAL A 1 100 ? -15.236 -9.807 8.556 1.00 98.31 100 VAL A N 1
ATOM 776 C CA . VAL A 1 100 ? -15.664 -8.410 8.673 1.00 98.31 100 VAL A CA 1
ATOM 777 C C . VAL A 1 100 ? -16.225 -7.923 7.351 1.00 98.31 100 VAL A C 1
ATOM 779 O O . VAL A 1 100 ? -15.566 -8.035 6.322 1.00 98.31 100 VAL A O 1
ATOM 782 N N . CYS A 1 101 ? -17.422 -7.342 7.383 1.00 98.75 101 CYS A N 1
ATOM 783 C CA . CYS A 1 101 ? -18.104 -6.818 6.205 1.00 98.75 101 CYS A CA 1
ATOM 784 C C . CYS A 1 101 ? -18.063 -5.289 6.142 1.00 98.75 101 CYS A C 1
ATOM 786 O O . CYS A 1 101 ? -17.986 -4.606 7.165 1.00 98.75 101 CYS A O 1
ATOM 788 N N . VAL A 1 102 ? -18.132 -4.729 4.932 1.00 98.44 102 VAL A N 1
ATOM 789 C CA . VAL A 1 102 ? -18.310 -3.277 4.772 1.00 98.44 102 VAL A CA 1
ATOM 790 C C . VAL A 1 102 ? -19.625 -2.836 5.414 1.00 98.44 102 VAL A C 1
ATOM 792 O O . VAL A 1 102 ? -20.650 -3.498 5.275 1.00 98.44 102 VAL A O 1
ATOM 795 N N . GLY A 1 103 ? -19.598 -1.723 6.144 1.00 98.50 103 GLY A N 1
ATOM 796 C CA . GLY A 1 103 ? -20.751 -1.253 6.905 1.00 98.50 103 GLY A CA 1
ATOM 797 C C . GLY A 1 103 ? -20.978 -1.964 8.241 1.00 98.50 103 GLY A C 1
ATOM 798 O O . GLY A 1 103 ? -21.834 -1.501 8.995 1.00 98.50 103 GLY A O 1
ATOM 799 N N . ASP A 1 104 ? -20.216 -3.017 8.583 1.00 98.81 104 ASP A N 1
ATOM 800 C CA . ASP A 1 104 ? -20.267 -3.589 9.934 1.00 98.81 104 ASP A CA 1
ATOM 801 C C . ASP A 1 104 ? -20.026 -2.478 10.958 1.00 98.81 104 ASP A C 1
ATOM 803 O O . ASP A 1 104 ? -19.039 -1.737 10.878 1.00 98.81 104 ASP A O 1
ATOM 807 N N . THR A 1 105 ? -20.935 -2.367 11.919 1.00 98.81 105 THR A N 1
ATOM 808 C CA . THR A 1 105 ? -20.895 -1.349 12.967 1.00 98.81 105 THR A CA 1
ATOM 809 C C . THR A 1 105 ? -20.560 -2.021 14.283 1.00 98.81 105 THR A C 1
ATOM 811 O O . THR A 1 105 ? -21.207 -2.993 14.668 1.00 98.81 105 THR A O 1
ATOM 814 N N . PHE A 1 106 ? -19.546 -1.512 14.972 1.00 98.69 106 PHE A N 1
ATOM 815 C CA . PHE A 1 106 ? -19.048 -2.061 16.222 1.00 98.69 106 PHE A CA 1
ATOM 816 C C . PHE A 1 106 ? -19.103 -1.023 17.336 1.00 98.69 106 PHE A C 1
ATOM 818 O O . PHE A 1 106 ? -18.781 0.147 17.123 1.00 98.69 106 PHE A O 1
ATOM 825 N N . SER A 1 107 ? -19.430 -1.477 18.543 1.00 98.44 107 SER A N 1
ATOM 826 C CA . SER A 1 107 ? -19.171 -0.723 19.766 1.00 98.44 107 SER A CA 1
ATOM 827 C C . SER A 1 107 ? -17.779 -1.053 20.297 1.00 98.44 107 SER A C 1
ATOM 829 O O . SER A 1 107 ? -17.378 -2.224 20.334 1.00 98.44 107 SER A O 1
ATOM 831 N N . LEU A 1 108 ? -17.061 -0.024 20.740 1.00 98.25 108 LEU A N 1
ATOM 832 C CA . LEU A 1 108 ? -15.760 -0.139 21.387 1.00 98.25 108 LEU A CA 1
ATOM 833 C C . LEU A 1 108 ? -15.646 0.923 22.483 1.00 98.25 108 LEU A C 1
ATOM 835 O O . LEU A 1 108 ? -15.591 2.116 22.192 1.00 98.25 108 LEU A O 1
ATOM 839 N N . GLY A 1 109 ? -15.621 0.493 23.745 1.00 97.31 109 GLY A N 1
ATOM 840 C CA . GLY A 1 109 ? -15.689 1.426 24.870 1.00 97.31 109 GLY A CA 1
ATOM 841 C C . GLY A 1 109 ? -17.003 2.207 24.840 1.00 97.31 109 GLY A C 1
ATOM 842 O O . GLY A 1 109 ? -18.072 1.599 24.797 1.00 97.31 109 GLY A O 1
ATOM 843 N N . SER A 1 110 ? -16.927 3.539 24.850 1.00 98.19 110 SER A N 1
ATOM 844 C CA . SER A 1 110 ? -18.096 4.415 24.660 1.00 98.19 110 SER A CA 1
ATOM 845 C C . SER A 1 110 ? -18.273 4.920 23.224 1.00 98.19 110 SER A C 1
ATOM 847 O O . SER A 1 110 ? -19.168 5.721 22.979 1.00 98.19 110 SER A O 1
ATOM 849 N N . ALA A 1 111 ? -17.439 4.469 22.283 1.00 98.62 111 ALA A N 1
ATOM 850 C CA . ALA A 1 111 ? -17.497 4.877 20.884 1.00 98.62 111 ALA A CA 1
ATOM 851 C C . ALA A 1 111 ? -18.224 3.852 19.999 1.00 98.62 111 ALA A C 1
ATOM 853 O O . ALA A 1 111 ? -18.277 2.654 20.301 1.00 98.62 111 ALA A O 1
ATOM 854 N N . VAL A 1 112 ? -18.706 4.330 18.849 1.00 98.81 112 VAL A N 1
ATOM 855 C CA . VAL A 1 112 ? -19.272 3.502 17.775 1.00 98.81 112 VAL A CA 1
ATOM 856 C C . VAL A 1 112 ? -18.500 3.757 16.488 1.00 98.81 112 VAL A C 1
ATOM 858 O O . VAL A 1 112 ? -18.342 4.901 16.054 1.00 98.81 112 VAL A O 1
ATOM 861 N N . ILE A 1 113 ? -18.019 2.684 15.864 1.00 98.81 113 ILE A N 1
ATOM 862 C CA . ILE A 1 113 ? -17.197 2.729 14.652 1.00 98.81 113 ILE A CA 1
ATOM 863 C C . ILE A 1 113 ? -17.790 1.828 13.573 1.00 98.81 113 ILE A C 1
ATOM 865 O O . ILE A 1 113 ? -18.375 0.793 13.879 1.00 98.81 113 ILE A O 1
ATOM 869 N N . GLN A 1 114 ? -17.633 2.201 12.306 1.00 98.81 114 GLN A N 1
ATOM 870 C CA . GLN A 1 114 ? -18.212 1.469 11.180 1.00 98.81 114 GLN A CA 1
ATOM 871 C C . GLN A 1 114 ? -17.171 1.204 10.097 1.00 98.81 114 GLN A C 1
ATOM 873 O O . GLN A 1 114 ? -16.399 2.094 9.740 1.00 98.81 114 GLN A O 1
ATOM 878 N N . VAL A 1 115 ? -17.131 -0.025 9.581 1.00 98.81 115 VAL A N 1
ATOM 879 C CA . VAL A 1 115 ? -16.183 -0.430 8.536 1.00 98.81 115 VAL A CA 1
ATOM 880 C C . VAL A 1 115 ? -16.472 0.344 7.259 1.00 98.81 115 VAL A C 1
ATOM 882 O O . VAL A 1 115 ? -17.582 0.292 6.727 1.00 98.81 115 VAL A O 1
ATOM 885 N N . SER A 1 116 ? -15.459 1.036 6.748 1.00 98.31 116 SER A N 1
ATOM 886 C CA . SER A 1 116 ? -15.606 1.932 5.604 1.00 98.31 116 SER A CA 1
ATOM 887 C C . SER A 1 116 ? -15.059 1.362 4.302 1.00 98.31 116 SER A C 1
ATOM 889 O O . SER A 1 116 ? -15.663 1.532 3.245 1.00 98.31 116 SER A O 1
ATOM 891 N N . GLN A 1 117 ? -13.900 0.707 4.363 1.00 97.81 117 GLN A N 1
ATOM 892 C CA . GLN A 1 117 ? -13.202 0.108 3.225 1.00 97.81 117 GLN A CA 1
ATOM 893 C C . GLN A 1 117 ? -12.067 -0.809 3.696 1.00 97.81 117 GLN A C 1
ATOM 895 O O . GLN A 1 117 ? -11.592 -0.699 4.827 1.00 97.81 117 GLN A O 1
ATOM 900 N N . GLY A 1 118 ? -11.545 -1.645 2.796 1.00 97.31 118 GLY A N 1
ATOM 901 C CA . GLY A 1 118 ? -10.255 -2.305 3.005 1.00 97.31 118 GLY A CA 1
ATOM 902 C C . GLY A 1 118 ? -9.086 -1.310 2.975 1.00 97.31 118 GLY A C 1
ATOM 903 O O . GLY A 1 118 ? -9.185 -0.188 2.452 1.00 97.31 118 GLY A O 1
ATOM 904 N N . ARG A 1 119 ? -7.941 -1.713 3.529 1.00 95.88 119 ARG A N 1
ATOM 905 C CA . ARG A 1 119 ? -6.727 -0.893 3.501 1.00 95.88 119 ARG A CA 1
ATOM 906 C C . ARG A 1 119 ? -5.935 -1.143 2.221 1.00 95.88 119 ARG A C 1
ATOM 908 O O . ARG A 1 119 ? -5.700 -2.274 1.824 1.00 95.88 119 ARG A O 1
ATOM 915 N N . GLN A 1 120 ? -5.460 -0.077 1.583 1.00 91.44 120 GLN A N 1
ATOM 916 C CA . GLN A 1 120 ? -4.597 -0.191 0.404 1.00 91.44 120 GLN A CA 1
ATOM 917 C C . GLN A 1 120 ? -3.124 -0.092 0.826 1.00 91.44 120 GLN A C 1
ATOM 919 O O . GLN A 1 120 ? -2.752 0.877 1.498 1.00 91.44 120 GLN A O 1
ATOM 924 N N . PRO A 1 121 ? -2.261 -1.055 0.456 1.00 89.81 121 PRO A N 1
ATOM 925 C CA . PRO A 1 121 ? -0.839 -0.961 0.748 1.00 89.81 121 PRO A CA 1
ATOM 926 C C . PRO A 1 121 ? -0.186 0.126 -0.098 1.00 89.81 121 PRO A C 1
ATOM 928 O O . PRO A 1 121 ? -0.578 0.330 -1.248 1.00 89.81 121 PRO A O 1
ATOM 931 N N . CYS A 1 122 ? 0.820 0.793 0.468 1.00 87.69 122 CYS A N 1
ATOM 932 C CA . CYS A 1 122 ? 1.637 1.786 -0.221 1.00 87.69 122 CYS A CA 1
ATOM 933 C C . CYS A 1 122 ? 3.135 1.511 -0.043 1.00 87.69 122 CYS A C 1
ATOM 935 O O . CYS A 1 122 ? 3.541 0.787 0.874 1.00 87.69 122 CYS A O 1
ATOM 937 N N . TRP A 1 123 ? 3.953 2.129 -0.893 1.00 82.69 123 TRP A N 1
ATOM 938 C CA . TRP A 1 123 ? 5.410 1.979 -0.936 1.00 82.69 123 TRP A CA 1
ATOM 939 C C . TRP A 1 123 ? 6.121 2.249 0.397 1.00 82.69 123 TRP A C 1
ATOM 941 O O . TRP A 1 123 ? 7.154 1.638 0.669 1.00 82.69 123 TRP A O 1
ATOM 951 N N . LYS A 1 124 ? 5.540 3.072 1.286 1.00 88.19 124 LYS A N 1
ATOM 952 C CA . LYS A 1 124 ? 6.085 3.338 2.632 1.00 88.19 124 LYS A CA 1
ATOM 953 C C . LYS A 1 124 ? 6.251 2.065 3.474 1.00 88.19 124 LYS A C 1
ATOM 955 O O . LYS A 1 124 ? 7.118 2.028 4.345 1.00 88.19 124 LYS A O 1
ATOM 960 N N . LEU A 1 125 ? 5.477 1.003 3.207 1.00 91.06 125 LEU A N 1
ATOM 961 C CA . LEU A 1 125 ? 5.717 -0.311 3.819 1.00 91.06 125 LEU A CA 1
ATOM 962 C C . LEU A 1 125 ? 7.068 -0.892 3.402 1.00 91.06 125 LEU A C 1
ATOM 964 O O . LEU A 1 125 ? 7.782 -1.432 4.241 1.00 91.06 125 LEU A O 1
ATOM 968 N N . GLY A 1 126 ? 7.421 -0.776 2.122 1.00 87.50 126 GLY A N 1
ATOM 969 C CA . GLY A 1 126 ? 8.680 -1.304 1.614 1.00 87.50 126 GLY A CA 1
ATOM 970 C C . GLY A 1 126 ? 9.880 -0.659 2.296 1.00 87.50 126 GLY A C 1
ATOM 971 O O . GLY A 1 126 ? 10.802 -1.361 2.701 1.00 87.50 126 GLY A O 1
ATOM 972 N N . VAL A 1 127 ? 9.814 0.654 2.522 1.00 87.00 127 VAL A N 1
ATOM 973 C CA . VAL A 1 127 ? 10.846 1.395 3.259 1.00 87.00 127 VAL A CA 1
ATOM 974 C C . VAL A 1 127 ? 10.856 1.024 4.742 1.00 87.00 127 VAL A C 1
ATOM 976 O O . VAL A 1 127 ? 11.920 0.775 5.300 1.00 87.00 127 VAL A O 1
ATOM 979 N N . ARG A 1 128 ? 9.686 0.926 5.391 1.00 90.38 128 ARG A N 1
ATOM 980 C CA . ARG A 1 128 ? 9.589 0.555 6.815 1.00 90.38 128 ARG A CA 1
ATOM 981 C C . ARG A 1 128 ? 10.235 -0.795 7.114 1.00 90.38 128 ARG A C 1
ATOM 983 O O . ARG A 1 128 ? 10.955 -0.911 8.097 1.00 90.38 128 ARG A O 1
ATOM 990 N N . PHE A 1 129 ? 9.942 -1.798 6.293 1.00 89.19 129 PHE A N 1
ATOM 991 C CA . PHE A 1 129 ? 10.417 -3.165 6.495 1.00 89.19 129 PHE A CA 1
ATOM 992 C C . PHE A 1 129 ? 11.781 -3.434 5.842 1.00 89.19 129 PHE A C 1
ATOM 994 O O . PHE A 1 129 ? 12.250 -4.569 5.880 1.00 89.19 129 PHE A O 1
ATOM 1001 N N . GLY A 1 130 ? 12.401 -2.439 5.190 1.00 84.88 130 GLY A N 1
ATOM 1002 C CA . GLY A 1 130 ? 13.616 -2.648 4.390 1.00 84.88 130 GLY A CA 1
ATOM 1003 C C . GLY A 1 130 ? 13.427 -3.680 3.267 1.00 84.88 130 GLY A C 1
ATOM 1004 O O . GLY A 1 130 ? 14.376 -4.331 2.841 1.00 84.88 130 GLY A O 1
ATOM 1005 N N . MET A 1 131 ? 12.188 -3.879 2.805 1.00 79.69 131 MET A N 1
ATOM 1006 C CA . MET A 1 131 ? 11.810 -4.903 1.835 1.00 79.69 131 MET A CA 1
ATOM 1007 C C . MET A 1 131 ? 10.929 -4.290 0.753 1.00 79.69 131 MET A C 1
ATOM 1009 O O . MET A 1 131 ? 9.710 -4.228 0.884 1.00 79.69 131 MET A O 1
ATOM 1013 N N . LYS A 1 132 ? 11.532 -3.909 -0.374 1.00 74.62 132 LYS A N 1
ATOM 1014 C CA . LYS A 1 132 ? 10.845 -3.232 -1.490 1.00 74.62 132 LYS A CA 1
ATOM 1015 C C . LYS A 1 132 ? 9.554 -3.897 -1.953 1.00 74.62 132 LYS A C 1
ATOM 1017 O O . LYS A 1 132 ? 8.563 -3.221 -2.190 1.00 74.62 132 LYS A O 1
ATOM 1022 N N . ARG A 1 133 ? 9.538 -5.230 -2.017 1.00 74.56 133 ARG A N 1
ATOM 1023 C CA . ARG A 1 133 ? 8.367 -6.014 -2.443 1.00 74.56 133 ARG A CA 1
ATOM 1024 C C . ARG A 1 133 ? 7.232 -6.088 -1.412 1.00 74.56 133 ARG A C 1
ATOM 1026 O O . ARG A 1 133 ? 6.184 -6.641 -1.729 1.00 74.56 133 ARG A O 1
ATOM 1033 N N . MET A 1 134 ? 7.405 -5.564 -0.197 1.00 86.38 134 MET A N 1
ATOM 1034 C CA . MET A 1 134 ? 6.416 -5.688 0.882 1.00 86.38 134 MET A CA 1
ATOM 1035 C C . MET A 1 134 ? 5.014 -5.165 0.516 1.00 86.38 134 MET A C 1
ATOM 1037 O O . MET A 1 134 ? 4.047 -5.878 0.775 1.00 86.38 134 MET A O 1
ATOM 1041 N N . PRO A 1 135 ? 4.843 -3.993 -0.129 1.00 85.44 135 PRO A N 1
ATOM 1042 C CA . PRO A 1 135 ? 3.521 -3.515 -0.539 1.00 85.44 135 PRO A CA 1
ATOM 1043 C C . PRO A 1 135 ? 2.808 -4.499 -1.480 1.00 85.44 135 PRO A C 1
ATOM 1045 O O . PRO A 1 135 ? 1.615 -4.756 -1.319 1.00 85.44 135 PRO A O 1
ATOM 1048 N N . LEU A 1 136 ? 3.550 -5.087 -2.427 1.00 76.44 136 LEU A N 1
ATOM 1049 C CA . LEU A 1 136 ? 3.030 -6.080 -3.367 1.00 76.44 136 LEU A CA 1
ATOM 1050 C C . LEU A 1 136 ? 2.662 -7.393 -2.665 1.00 76.44 136 LEU A C 1
ATOM 1052 O O . LEU A 1 136 ? 1.614 -7.960 -2.959 1.00 76.44 136 LEU A O 1
ATOM 1056 N N . LEU A 1 137 ? 3.495 -7.871 -1.736 1.00 82.12 137 LEU A N 1
ATOM 1057 C CA . LEU A 1 137 ? 3.213 -9.078 -0.951 1.00 82.12 137 LEU A CA 1
ATOM 1058 C C . LEU A 1 137 ? 1.942 -8.914 -0.116 1.00 82.12 137 LEU A C 1
ATOM 1060 O O . LEU A 1 137 ? 1.076 -9.786 -0.112 1.00 82.12 137 LEU A O 1
ATOM 1064 N N . VAL A 1 138 ? 1.811 -7.770 0.551 1.00 92.06 138 VAL A N 1
ATOM 1065 C CA . VAL A 1 138 ? 0.642 -7.433 1.367 1.00 92.06 138 VAL A CA 1
ATOM 1066 C C . VAL A 1 138 ? -0.615 -7.398 0.489 1.00 92.06 138 VAL A C 1
ATOM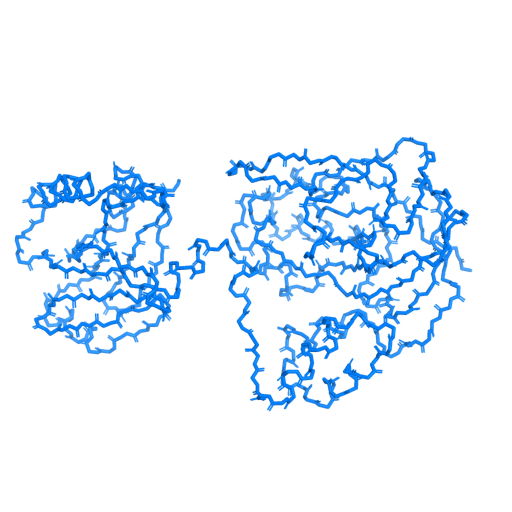 1068 O O . VAL A 1 138 ? -1.608 -8.028 0.835 1.00 92.06 138 VAL A O 1
ATOM 1071 N N . GLN A 1 139 ? -0.546 -6.801 -0.708 1.00 89.19 139 GLN A N 1
ATOM 1072 C CA . GLN A 1 139 ? -1.652 -6.833 -1.674 1.00 89.19 139 GLN A CA 1
ATOM 1073 C C . GLN A 1 139 ? -2.009 -8.245 -2.147 1.00 89.19 139 GLN A C 1
ATOM 1075 O O . GLN A 1 139 ? -3.179 -8.609 -2.152 1.00 89.19 139 GLN A O 1
ATOM 1080 N N . ARG A 1 140 ? -1.013 -9.037 -2.554 1.00 81.56 140 ARG A N 1
ATOM 1081 C CA . ARG A 1 140 ? -1.231 -10.373 -3.130 1.00 81.56 140 ARG A CA 1
ATOM 1082 C C . ARG A 1 140 ? -1.775 -11.381 -2.130 1.00 81.56 140 ARG A C 1
ATOM 1084 O O . ARG A 1 140 ? -2.516 -12.271 -2.517 1.00 81.56 140 ARG A O 1
ATOM 1091 N N . THR A 1 141 ? -1.377 -11.264 -0.869 1.00 89.12 141 THR A N 1
ATOM 1092 C CA . THR A 1 141 ? -1.841 -12.164 0.195 1.00 89.12 141 THR A CA 1
ATOM 1093 C C . THR A 1 141 ? -3.210 -11.770 0.745 1.00 89.12 141 THR A C 1
ATOM 1095 O O . THR A 1 141 ? -3.787 -12.547 1.495 1.00 89.12 141 THR A O 1
ATOM 1098 N N . GLY A 1 142 ? -3.708 -10.568 0.433 1.00 93.00 142 GLY A N 1
ATOM 1099 C CA . GLY A 1 142 ? -4.967 -10.045 0.972 1.00 93.00 142 GLY A CA 1
ATOM 1100 C C . GLY A 1 142 ? -4.922 -9.666 2.457 1.00 93.00 142 GLY A C 1
ATOM 1101 O O . GLY A 1 142 ? -5.912 -9.155 2.967 1.00 93.00 142 GLY A O 1
ATOM 1102 N N . ARG A 1 143 ? -3.774 -9.844 3.131 1.00 97.00 143 ARG A N 1
ATOM 1103 C CA . ARG A 1 143 ? -3.533 -9.517 4.550 1.00 97.00 143 ARG A CA 1
ATOM 1104 C C . ARG A 1 143 ? -3.324 -8.015 4.711 1.00 97.00 143 ARG A C 1
ATOM 1106 O O . ARG A 1 143 ? -2.211 -7.552 4.988 1.00 97.00 143 ARG A O 1
ATOM 1113 N N . LEU A 1 144 ? -4.362 -7.254 4.404 1.00 94.88 144 LEU A N 1
ATOM 1114 C CA . LEU A 1 144 ? -4.328 -5.810 4.236 1.00 94.88 144 LEU A CA 1
ATOM 1115 C C . LEU A 1 144 ? -4.776 -5.064 5.483 1.00 94.88 144 LEU A C 1
ATOM 1117 O O . LEU A 1 144 ? -4.260 -3.973 5.721 1.00 94.88 144 LEU A O 1
ATOM 1121 N N . GLY A 1 145 ? -5.700 -5.632 6.251 1.00 98.06 145 GLY A N 1
ATOM 1122 C CA . GLY A 1 145 ? -6.501 -4.890 7.208 1.00 98.06 145 GLY A CA 1
ATOM 1123 C C . GLY A 1 145 ? -7.580 -4.031 6.539 1.00 98.06 145 GLY A C 1
ATOM 1124 O O . GLY A 1 145 ? -7.780 -4.036 5.318 1.00 98.06 145 GLY A O 1
ATOM 1125 N N . TRP A 1 146 ? -8.282 -3.254 7.356 1.00 98.56 146 TRP A N 1
ATOM 1126 C CA . TRP A 1 146 ? -9.384 -2.389 6.933 1.00 98.56 146 TRP A CA 1
ATOM 1127 C C . TRP A 1 146 ? -9.434 -1.103 7.748 1.00 98.56 146 TRP A C 1
ATOM 1129 O O . TRP A 1 146 ? -8.703 -0.926 8.724 1.00 98.56 146 TRP A O 1
ATOM 1139 N N . TYR A 1 147 ? -10.278 -0.180 7.308 1.00 98.50 147 TYR A N 1
ATOM 1140 C CA . TYR A 1 147 ? -10.505 1.090 7.972 1.00 98.50 147 TYR A CA 1
ATOM 1141 C C . TYR A 1 147 ? -11.895 1.165 8.589 1.00 98.50 147 TYR A C 1
ATOM 1143 O O . TYR A 1 147 ? -12.852 0.569 8.087 1.00 98.50 147 TYR A O 1
ATOM 1151 N N . TYR A 1 148 ? -11.984 1.959 9.651 1.00 98.62 148 TYR A N 1
ATOM 1152 C CA . TYR A 1 148 ? -13.241 2.427 10.202 1.00 98.62 148 TYR A CA 1
ATOM 1153 C C . TYR A 1 148 ? -13.386 3.938 10.041 1.00 98.62 148 TYR A C 1
ATOM 1155 O O . TYR A 1 148 ? -12.417 4.692 10.195 1.00 98.62 148 TYR A O 1
ATOM 1163 N N . ARG A 1 149 ? -14.631 4.361 9.823 1.00 98.19 149 ARG A N 1
ATOM 1164 C CA . ARG A 1 149 ? -15.119 5.698 10.168 1.00 98.19 149 ARG A CA 1
ATOM 1165 C C . ARG A 1 149 ? -15.674 5.692 11.591 1.00 98.19 149 ARG A C 1
ATOM 1167 O O . ARG A 1 149 ? -16.126 4.651 12.075 1.00 98.19 149 ARG A O 1
ATOM 1174 N N . VAL A 1 150 ? -15.666 6.842 12.253 1.00 98.44 150 VAL A N 1
ATOM 1175 C CA . VAL A 1 150 ? -16.296 7.008 13.572 1.00 98.44 150 VAL A CA 1
ATOM 1176 C C . VAL A 1 150 ? -17.727 7.492 13.371 1.00 98.44 150 VAL A C 1
ATOM 1178 O O . VAL A 1 150 ? -17.953 8.463 12.654 1.00 98.44 150 VAL A O 1
ATOM 1181 N N . VAL A 1 151 ? -18.686 6.791 13.973 1.00 98.38 151 VAL A N 1
ATOM 1182 C CA . VAL A 1 151 ? -20.115 7.144 13.954 1.00 98.38 151 VAL A CA 1
ATOM 1183 C C . VAL A 1 151 ? -20.465 7.940 15.206 1.00 98.38 151 VAL A C 1
ATOM 1185 O O . VAL A 1 151 ? -21.125 8.972 15.117 1.00 98.38 151 VAL A O 1
ATOM 1188 N N . GLU A 1 152 ? -19.959 7.499 16.359 1.00 98.56 152 GLU A N 1
ATOM 1189 C CA . GLU A 1 152 ? -20.092 8.192 17.639 1.00 98.56 152 GLU A CA 1
ATOM 1190 C C . GLU A 1 152 ? -18.725 8.273 18.323 1.00 98.56 152 GLU A C 1
ATOM 1192 O O . GLU A 1 152 ? -18.030 7.265 18.477 1.00 98.56 152 GLU A O 1
ATOM 1197 N N . THR A 1 153 ? -18.331 9.485 18.717 1.00 98.62 153 THR A N 1
ATOM 1198 C CA . THR A 1 153 ? -17.092 9.735 19.465 1.00 98.62 153 THR A CA 1
ATOM 1199 C C . THR A 1 153 ? -17.181 9.168 20.876 1.00 98.62 153 THR A C 1
ATOM 1201 O O . THR A 1 153 ? -18.259 9.154 21.464 1.00 98.62 153 THR A O 1
ATOM 1204 N N . GLY A 1 154 ? -16.046 8.811 21.469 1.00 98.25 154 GLY A N 1
ATOM 1205 C CA . GLY A 1 154 ? -16.017 8.288 22.832 1.00 98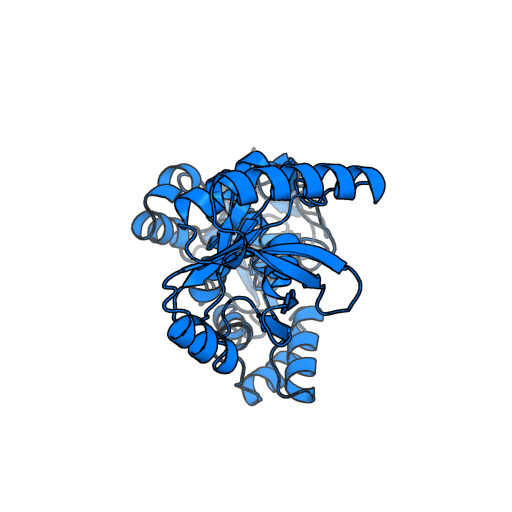.25 154 GLY A CA 1
ATOM 1206 C C . GLY A 1 154 ? -14.602 8.086 23.351 1.00 98.25 154 GLY A C 1
ATOM 1207 O O . GLY A 1 154 ? -13.652 8.668 22.838 1.00 98.25 154 GLY A O 1
ATOM 1208 N N . GLU A 1 155 ? -14.460 7.241 24.362 1.00 98.25 155 GLU A N 1
ATOM 1209 C CA . GLU A 1 155 ? -13.179 6.817 24.919 1.00 98.25 155 GLU A CA 1
ATOM 1210 C C . GLU A 1 155 ? -12.982 5.322 24.677 1.00 98.25 155 GLU A C 1
ATOM 1212 O O . GLU A 1 155 ? -13.881 4.508 24.919 1.00 98.25 155 GLU A O 1
ATOM 1217 N N . VAL A 1 156 ? -11.784 4.972 24.212 1.00 98.25 156 VAL A N 1
ATOM 1218 C CA . VAL A 1 156 ? -11.377 3.597 23.915 1.00 98.25 156 VAL A CA 1
ATOM 1219 C C . VAL A 1 156 ? -10.115 3.239 24.687 1.00 98.25 156 VAL A C 1
ATOM 1221 O O . VAL A 1 156 ? -9.240 4.074 24.903 1.00 98.25 156 VAL A O 1
ATOM 1224 N N . GLU A 1 157 ? -9.992 1.983 25.097 1.00 98.00 157 GLU A N 1
ATOM 1225 C CA . GLU A 1 157 ? -8.848 1.503 25.870 1.00 98.00 157 GLU A CA 1
ATOM 1226 C C . GLU A 1 157 ? -8.453 0.082 25.455 1.00 98.00 157 GLU A C 1
ATOM 1228 O O . GLU A 1 157 ? -9.290 -0.756 25.107 1.00 98.00 157 GLU A O 1
ATOM 1233 N N . THR A 1 158 ? -7.153 -0.216 25.518 1.00 97.69 158 THR A N 1
ATOM 1234 C CA . THR A 1 158 ? -6.650 -1.583 25.323 1.00 97.69 158 THR A CA 1
ATOM 1235 C C . THR A 1 158 ? -7.323 -2.547 26.309 1.00 97.69 158 THR A C 1
ATOM 1237 O O . THR A 1 158 ? -7.416 -2.277 27.501 1.00 97.69 158 THR A O 1
ATOM 1240 N N . GLY A 1 159 ? -7.741 -3.718 25.825 1.00 96.81 159 GLY A N 1
ATOM 1241 C CA . GLY A 1 159 ? -8.385 -4.760 26.629 1.00 96.81 159 GLY A CA 1
ATOM 1242 C C . GLY A 1 159 ? -9.909 -4.641 26.675 1.00 96.81 159 GLY A C 1
ATOM 1243 O O . GLY A 1 159 ? -10.587 -5.545 27.182 1.00 96.81 159 GLY A O 1
ATOM 1244 N N . GLN A 1 160 ? -10.471 -3.581 26.094 1.00 97.12 160 GLN A N 1
ATOM 1245 C CA . GLN A 1 160 ? -11.896 -3.518 25.800 1.00 97.12 160 GLN A CA 1
ATOM 1246 C C . GLN A 1 160 ? -12.273 -4.518 24.701 1.00 97.12 160 GLN A C 1
ATOM 1248 O O . GLN A 1 160 ? -11.425 -5.032 23.965 1.00 97.12 160 GLN A O 1
ATOM 1253 N N . SER A 1 161 ? -13.557 -4.857 24.661 1.00 97.00 161 SER A N 1
ATOM 1254 C CA . SER A 1 161 ? -14.119 -5.757 23.661 1.00 97.00 161 SER A CA 1
ATOM 1255 C C . SER A 1 161 ? -14.632 -4.946 22.473 1.00 97.00 161 SER A C 1
ATOM 1257 O O . SER A 1 161 ? -15.325 -3.951 22.665 1.00 97.00 161 SER A O 1
ATOM 1259 N N . LEU A 1 162 ? -14.313 -5.396 21.264 1.00 97.81 162 LEU A N 1
ATOM 1260 C CA . LEU A 1 162 ? -14.942 -4.967 20.024 1.00 97.81 162 LEU A CA 1
ATOM 1261 C C . LEU A 1 162 ? -16.157 -5.863 19.774 1.00 97.81 162 LEU A C 1
ATOM 1263 O O . LEU A 1 162 ? -16.013 -7.081 19.619 1.00 97.81 162 LEU A O 1
ATOM 1267 N N . GLU A 1 163 ? -17.346 -5.270 19.776 1.00 97.75 163 GLU A N 1
ATOM 1268 C CA . GLU A 1 163 ? -18.615 -6.001 19.714 1.00 97.75 163 GLU A CA 1
ATOM 1269 C C . GLU A 1 163 ? -19.424 -5.556 18.501 1.00 97.75 163 GLU A C 1
ATOM 1271 O O . GLU A 1 163 ? -19.649 -4.364 18.310 1.00 97.75 163 GLU A O 1
ATOM 1276 N N . LEU A 1 164 ? -19.817 -6.513 17.655 1.00 98.31 164 LEU A N 1
ATOM 1277 C CA . LEU A 1 164 ? -20.622 -6.248 16.465 1.00 98.31 164 LEU A CA 1
ATOM 1278 C C . LEU A 1 164 ? -22.042 -5.863 16.892 1.00 98.31 164 LEU A C 1
ATOM 1280 O O . LEU A 1 164 ? -22.710 -6.624 17.592 1.00 98.31 164 LEU A O 1
ATOM 1284 N N . VAL A 1 165 ? -22.486 -4.696 16.442 1.00 98.06 165 VAL A N 1
ATOM 1285 C CA . VAL A 1 165 ? -23.808 -4.123 16.717 1.00 98.06 165 VAL A CA 1
ATOM 1286 C C . VAL A 1 165 ? -24.738 -4.316 15.523 1.00 98.06 165 VAL A C 1
ATOM 1288 O O . VAL A 1 165 ? -25.894 -4.683 15.711 1.00 98.06 165 VAL A O 1
ATOM 1291 N N . ASP A 1 166 ? -24.235 -4.098 14.306 1.00 98.50 166 ASP A N 1
ATOM 1292 C CA . ASP A 1 166 ? -25.018 -4.206 13.073 1.00 98.50 166 ASP A CA 1
ATOM 1293 C C . ASP A 1 166 ? -24.165 -4.698 11.895 1.00 98.50 166 ASP A C 1
ATOM 1295 O O . ASP A 1 166 ? -22.967 -4.415 11.833 1.00 98.50 166 ASP A O 1
ATOM 1299 N N . ARG A 1 167 ? -24.797 -5.424 10.965 1.00 98.50 167 ARG A N 1
ATOM 1300 C CA . ARG A 1 167 ? -24.192 -5.986 9.745 1.00 98.50 167 ARG A CA 1
ATOM 1301 C C . ARG A 1 167 ? -25.149 -5.805 8.559 1.00 98.50 167 ARG A C 1
ATOM 1303 O O . ARG A 1 167 ? -25.889 -6.730 8.219 1.00 98.50 167 ARG A O 1
ATOM 1310 N N . PRO A 1 168 ? -25.141 -4.633 7.910 1.00 98.12 168 PRO A N 1
ATOM 1311 C CA . PRO A 1 168 ? -26.058 -4.338 6.811 1.00 98.12 168 PRO A CA 1
ATOM 1312 C C . PRO A 1 168 ? -25.728 -5.088 5.508 1.00 98.12 168 PRO A C 1
ATOM 1314 O O . PRO A 1 168 ? -26.628 -5.320 4.704 1.00 98.12 168 PRO A O 1
ATOM 1317 N N . HIS A 1 169 ? -24.467 -5.487 5.296 1.00 97.94 169 HIS A N 1
ATOM 1318 C CA . HIS A 1 169 ? -23.996 -6.118 4.052 1.00 97.94 169 HIS A CA 1
ATOM 1319 C C . HIS A 1 169 ? -23.255 -7.448 4.305 1.00 97.94 169 HIS A C 1
ATOM 1321 O O . HIS A 1 169 ? -22.055 -7.543 4.040 1.00 97.94 169 HIS A O 1
ATOM 1327 N N . PRO A 1 170 ? -23.926 -8.488 4.838 1.00 98.00 170 PRO A N 1
ATOM 1328 C CA . PRO A 1 170 ? -23.290 -9.757 5.219 1.00 98.00 170 PRO A CA 1
ATOM 1329 C C . PRO A 1 170 ? -22.613 -10.511 4.062 1.00 98.00 170 PRO A C 1
ATOM 1331 O O . PRO A 1 170 ? -21.758 -11.361 4.292 1.00 98.00 170 PRO A O 1
ATOM 1334 N N . GLU A 1 171 ? -22.989 -10.222 2.820 1.00 97.88 171 GLU A N 1
ATOM 1335 C CA . GLU A 1 171 ? -22.422 -10.791 1.599 1.00 97.88 171 GLU A CA 1
ATOM 1336 C C . GLU A 1 171 ? -21.193 -10.030 1.069 1.00 97.88 171 GLU A C 1
ATOM 1338 O O . GLU A 1 171 ? -20.629 -10.407 0.034 1.00 97.88 171 GLU A O 1
ATOM 1343 N N . TRP A 1 172 ? -20.764 -8.975 1.767 1.00 98.44 172 TRP A N 1
ATOM 1344 C CA . TRP A 1 172 ? -19.624 -8.133 1.403 1.00 98.44 172 TRP A CA 1
ATOM 1345 C C . TRP A 1 172 ? -18.525 -8.140 2.465 1.00 98.44 172 TRP A C 1
ATOM 1347 O O . TRP A 1 172 ? -18.206 -7.080 3.022 1.00 98.44 172 TRP A O 1
ATOM 1357 N N . PRO A 1 173 ? -17.894 -9.304 2.723 1.00 98.69 173 PRO A N 1
ATOM 1358 C CA . PRO A 1 173 ? -16.687 -9.333 3.527 1.00 98.69 173 PRO A CA 1
ATOM 1359 C C . PRO A 1 173 ? -15.601 -8.484 2.858 1.00 98.69 173 PRO A C 1
ATOM 1361 O O . PRO A 1 173 ? -15.533 -8.368 1.627 1.00 98.69 173 PRO A O 1
ATOM 1364 N N . VAL A 1 174 ? -14.724 -7.893 3.664 1.00 98.62 174 VAL A N 1
ATOM 1365 C CA . VAL A 1 174 ? -13.606 -7.076 3.182 1.00 98.62 174 VAL A CA 1
ATOM 1366 C C . VAL A 1 174 ? -12.741 -7.878 2.202 1.00 98.62 174 VAL A C 1
ATOM 1368 O O . VAL A 1 174 ? -12.300 -7.327 1.192 1.00 98.62 174 VAL A O 1
ATOM 1371 N N . SER A 1 175 ? -12.568 -9.182 2.432 1.00 98.38 175 SER A N 1
ATOM 1372 C CA . SER A 1 175 ? -11.852 -10.098 1.537 1.00 98.38 175 SER A CA 1
ATOM 1373 C C . SER A 1 175 ? -12.430 -10.125 0.117 1.00 98.38 175 SER A C 1
ATOM 1375 O O . SER A 1 175 ? -11.666 -10.112 -0.848 1.00 98.38 175 SER A O 1
ATOM 1377 N N . ARG A 1 176 ? -13.759 -10.061 -0.041 1.00 98.25 176 ARG A N 1
ATOM 1378 C CA . ARG A 1 176 ? -14.422 -10.000 -1.355 1.00 98.25 176 ARG A CA 1
ATOM 1379 C C . ARG A 1 176 ? -14.113 -8.695 -2.084 1.00 98.25 176 ARG A C 1
ATOM 1381 O O . ARG A 1 176 ? -13.837 -8.710 -3.280 1.00 98.25 176 ARG A O 1
ATOM 1388 N N . LEU A 1 177 ? -14.128 -7.563 -1.380 1.00 98.00 177 LEU A N 1
ATOM 1389 C CA . LEU A 1 177 ? -13.767 -6.274 -1.983 1.00 98.00 177 LEU A CA 1
ATOM 1390 C C . LEU A 1 177 ? -12.297 -6.258 -2.431 1.00 98.00 177 LEU A C 1
ATOM 1392 O O . LEU A 1 177 ? -11.967 -5.745 -3.499 1.00 98.00 177 LEU A O 1
ATOM 1396 N N . ILE A 1 178 ? -11.413 -6.834 -1.615 1.00 96.12 178 ILE A N 1
ATOM 1397 C CA . ILE A 1 178 ? -9.984 -6.988 -1.911 1.00 96.12 178 ILE A CA 1
ATOM 1398 C C . ILE A 1 178 ? -9.773 -7.858 -3.155 1.00 96.12 178 ILE A C 1
ATOM 1400 O O . ILE A 1 178 ? -8.993 -7.487 -4.035 1.00 96.12 178 ILE A O 1
ATOM 1404 N N . ASP A 1 179 ? -10.493 -8.974 -3.250 1.00 95.75 179 ASP A N 1
ATOM 1405 C CA . ASP A 1 179 ? -10.452 -9.888 -4.387 1.00 95.75 179 ASP A CA 1
ATOM 1406 C C . ASP A 1 179 ? -10.863 -9.191 -5.695 1.00 95.75 179 ASP A C 1
ATOM 1408 O O . ASP A 1 179 ? -10.091 -9.197 -6.658 1.00 95.75 179 ASP A O 1
ATOM 1412 N N . LEU A 1 180 ? -11.990 -8.471 -5.703 1.00 96.94 180 LEU A N 1
ATOM 1413 C CA . LEU A 1 180 ? -12.434 -7.675 -6.859 1.00 96.94 180 LEU A CA 1
ATOM 1414 C C . LEU A 1 180 ? -11.422 -6.595 -7.260 1.00 96.94 180 LEU A C 1
ATOM 1416 O O . LEU A 1 180 ? -11.265 -6.268 -8.440 1.00 96.94 180 LEU A O 1
ATOM 1420 N N . LEU A 1 181 ? -10.719 -6.009 -6.290 1.00 93.06 181 LEU A N 1
ATOM 1421 C CA . LEU A 1 181 ? -9.774 -4.939 -6.576 1.00 93.06 181 LEU A CA 1
ATOM 1422 C C . LEU A 1 181 ? -8.420 -5.431 -7.078 1.00 93.06 181 LEU A C 1
ATOM 1424 O O . LEU A 1 181 ? -7.828 -4.718 -7.896 1.00 93.06 181 LEU A O 1
ATOM 1428 N N . TYR A 1 182 ? -7.946 -6.601 -6.641 1.00 86.19 182 TYR A N 1
ATOM 1429 C CA . TYR A 1 182 ? -6.552 -7.015 -6.847 1.00 86.19 182 TYR A CA 1
ATOM 1430 C C . TYR A 1 182 ? -6.344 -8.406 -7.450 1.00 86.19 182 TYR A C 1
ATOM 1432 O O . TYR A 1 182 ? -5.242 -8.673 -7.932 1.00 86.19 182 TYR A O 1
ATOM 1440 N N . VAL A 1 183 ? -7.359 -9.270 -7.453 1.00 85.69 183 VAL A N 1
ATOM 1441 C CA . VAL A 1 183 ? -7.264 -10.656 -7.935 1.00 85.69 183 VAL A CA 1
ATOM 1442 C C . VAL A 1 183 ? -8.208 -10.849 -9.122 1.00 85.69 183 VAL A C 1
ATOM 1444 O O . VAL A 1 183 ? -7.761 -10.858 -10.270 1.00 85.69 183 VAL A O 1
ATOM 1447 N N . ASN A 1 184 ? -9.518 -10.872 -8.883 1.00 90.69 184 ASN A N 1
ATOM 1448 C CA . ASN A 1 184 ? -10.552 -11.046 -9.904 1.00 90.69 184 ASN A CA 1
ATOM 1449 C C . ASN A 1 184 ? -10.993 -9.703 -10.500 1.00 90.69 184 ASN A C 1
ATOM 1451 O O . ASN A 1 184 ? -12.169 -9.368 -10.594 1.00 90.69 184 ASN A O 1
ATOM 1455 N N . THR A 1 185 ? -10.014 -8.925 -10.961 1.00 88.00 185 THR A N 1
ATOM 1456 C CA . THR A 1 185 ? -10.187 -7.525 -11.398 1.00 88.00 185 THR A CA 1
ATOM 1457 C C . THR A 1 185 ? -11.105 -7.300 -12.602 1.00 88.00 185 THR A C 1
ATOM 1459 O O . THR A 1 185 ? -11.461 -6.157 -12.894 1.00 88.00 185 THR A O 1
ATOM 1462 N N . LYS A 1 186 ? -11.478 -8.374 -13.306 1.00 89.12 186 LYS A N 1
ATOM 1463 C CA . LYS A 1 186 ? -12.386 -8.368 -14.461 1.00 89.12 186 LYS A CA 1
ATOM 1464 C C . LYS A 1 186 ? -13.758 -8.971 -14.152 1.00 89.12 186 LYS A C 1
ATOM 1466 O O . LYS A 1 186 ? -14.537 -9.173 -15.080 1.00 89.12 186 LYS A O 1
ATOM 1471 N N . ASP A 1 187 ? -14.057 -9.262 -12.888 1.00 96.56 187 ASP A N 1
ATOM 1472 C CA . ASP A 1 187 ? -15.415 -9.591 -12.460 1.00 96.56 187 ASP A CA 1
ATOM 1473 C C . ASP A 1 187 ? -16.279 -8.323 -12.507 1.00 96.56 187 ASP A C 1
ATOM 1475 O O . ASP A 1 187 ? -16.411 -7.573 -11.541 1.00 96.56 187 ASP A O 1
ATOM 1479 N N . PHE A 1 188 ? -16.804 -8.032 -13.695 1.00 96.44 188 PHE A N 1
ATOM 1480 C CA . PHE A 1 188 ? -17.583 -6.825 -13.934 1.00 96.44 188 PHE A CA 1
ATOM 1481 C C . PHE A 1 188 ? -18.947 -6.862 -13.242 1.00 96.44 188 PHE A C 1
ATOM 1483 O O . PHE A 1 188 ? -19.423 -5.806 -12.842 1.00 96.44 188 PHE A O 1
ATOM 1490 N N . ASP A 1 189 ? -19.530 -8.041 -13.040 1.00 97.69 189 ASP A N 1
ATOM 1491 C CA . ASP A 1 189 ? -20.794 -8.176 -12.313 1.00 97.69 189 ASP A CA 1
ATOM 1492 C C . ASP A 1 189 ? -20.566 -7.850 -10.827 1.00 97.69 189 ASP A C 1
ATOM 1494 O O . ASP A 1 189 ? -21.307 -7.074 -10.219 1.00 97.69 189 ASP A O 1
ATOM 1498 N N . GLY A 1 190 ? -19.467 -8.349 -10.249 1.00 97.88 190 GLY A N 1
ATOM 1499 C CA . GLY A 1 190 ? -19.028 -7.972 -8.908 1.00 97.88 190 GLY A CA 1
ATOM 1500 C C . GLY A 1 190 ? -18.720 -6.476 -8.773 1.00 97.88 190 GLY A C 1
ATOM 1501 O O . GLY A 1 190 ? -19.108 -5.855 -7.782 1.00 97.88 190 GLY A O 1
ATOM 1502 N N . LEU A 1 191 ? -18.067 -5.871 -9.771 1.00 98.25 191 LEU A N 1
ATOM 1503 C CA . LEU A 1 191 ? -17.773 -4.432 -9.779 1.00 98.25 191 LEU A CA 1
ATOM 1504 C C . LEU A 1 191 ? -19.036 -3.564 -9.900 1.00 98.25 191 LEU A C 1
ATOM 1506 O O . LEU A 1 191 ? -19.071 -2.487 -9.306 1.00 98.25 191 LEU A O 1
ATOM 1510 N N . GLU A 1 192 ? -20.060 -4.002 -10.637 1.00 98.38 192 GLU A N 1
ATOM 1511 C CA . GLU A 1 192 ? -21.344 -3.293 -10.734 1.00 98.38 192 GLU A CA 1
ATOM 1512 C C . GLU A 1 192 ? -22.031 -3.229 -9.371 1.00 98.38 192 GLU A C 1
ATOM 1514 O O . GLU A 1 192 ? -22.395 -2.147 -8.914 1.00 98.38 192 GLU A O 1
ATOM 1519 N N . LEU A 1 193 ? -22.095 -4.357 -8.662 1.00 98.44 193 LEU A N 1
ATOM 1520 C CA . LEU A 1 193 ? -22.646 -4.378 -7.310 1.00 98.44 193 LEU A CA 1
ATOM 1521 C C . LEU A 1 193 ? -21.798 -3.546 -6.332 1.00 98.44 193 LEU A C 1
ATOM 1523 O O . LEU A 1 193 ? -22.343 -2.800 -5.522 1.00 98.44 193 LEU A O 1
ATOM 1527 N N . MET A 1 194 ? -20.465 -3.620 -6.429 1.00 98.38 194 MET A N 1
ATOM 1528 C CA . MET A 1 194 ? -19.552 -2.835 -5.590 1.00 98.38 194 MET A CA 1
ATOM 1529 C C . MET A 1 194 ? -19.743 -1.319 -5.770 1.00 98.38 194 MET A C 1
ATOM 1531 O O . MET A 1 194 ? -19.614 -0.564 -4.805 1.00 98.38 194 MET A O 1
ATOM 1535 N N . ALA A 1 195 ? -20.046 -0.856 -6.986 1.00 98.12 195 ALA A N 1
ATOM 1536 C CA . ALA A 1 195 ? -20.260 0.561 -7.285 1.00 98.12 195 ALA A CA 1
ATOM 1537 C C . ALA A 1 195 ? -21.495 1.158 -6.577 1.00 98.12 195 ALA A C 1
ATOM 1539 O O . ALA A 1 195 ? -21.541 2.373 -6.342 1.00 98.12 195 ALA A O 1
ATOM 1540 N N . GLU A 1 196 ? -22.452 0.315 -6.188 1.00 97.62 196 GLU A N 1
ATOM 1541 C CA . GLU A 1 196 ? -23.710 0.703 -5.540 1.00 97.62 196 GLU A CA 1
ATOM 1542 C C . GLU A 1 196 ? -23.717 0.488 -4.015 1.00 97.62 196 GLU A C 1
ATOM 1544 O O . GLU A 1 196 ? -24.694 0.818 -3.350 1.00 97.62 196 GLU A O 1
ATOM 1549 N N . LEU A 1 197 ? -22.616 0.010 -3.423 1.00 97.50 197 LEU A N 1
ATOM 1550 C CA . LEU A 1 197 ? -22.497 -0.155 -1.969 1.00 97.50 197 LEU A CA 1
ATOM 1551 C C . LEU A 1 197 ? -22.384 1.194 -1.252 1.00 97.50 197 LEU A C 1
ATOM 1553 O O . LEU A 1 197 ? -21.292 1.733 -1.104 1.00 97.50 197 LEU A O 1
ATOM 1557 N N . GLU A 1 198 ? -23.500 1.736 -0.770 1.00 96.06 198 GLU A N 1
ATOM 1558 C CA . GLU A 1 198 ? -23.56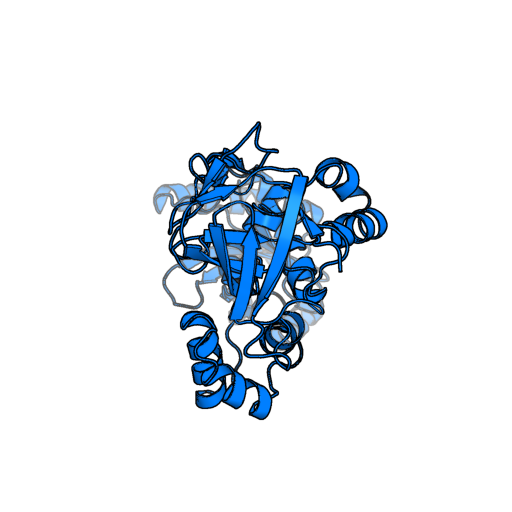3 3.079 -0.174 1.00 96.06 198 GLU A CA 1
ATOM 1559 C C . GLU A 1 198 ? -22.639 3.277 1.037 1.00 96.06 198 GLU A C 1
ATOM 1561 O O . GLU A 1 198 ? -22.070 4.357 1.196 1.00 96.06 198 GLU A O 1
ATOM 1566 N N . LEU A 1 199 ? -22.445 2.239 1.859 1.00 97.69 199 LEU A N 1
ATOM 1567 C CA . LEU A 1 199 ? -21.566 2.289 3.035 1.00 97.69 199 LEU A CA 1
ATOM 1568 C C . LEU A 1 199 ? -20.079 2.076 2.706 1.00 97.69 199 LEU A C 1
ATOM 1570 O O . LEU A 1 199 ? -19.234 2.211 3.597 1.00 97.69 199 LEU A O 1
ATOM 1574 N N . LEU A 1 200 ? -19.739 1.769 1.451 1.00 98.44 200 LEU A N 1
ATOM 1575 C CA . LEU A 1 200 ? -18.363 1.748 0.961 1.00 98.44 200 LEU A CA 1
ATOM 1576 C C . LEU A 1 200 ? -17.907 3.169 0.621 1.00 98.44 200 LEU A C 1
ATOM 1578 O O . LEU A 1 200 ? -18.678 3.983 0.113 1.00 98.44 200 LEU A O 1
ATOM 1582 N N . THR A 1 201 ? -16.627 3.470 0.839 1.00 96.38 201 THR A N 1
ATOM 1583 C CA . THR A 1 201 ? -16.104 4.796 0.487 1.00 96.38 201 THR A CA 1
ATOM 1584 C C . THR A 1 201 ? -16.272 5.113 -0.997 1.00 96.38 201 THR A C 1
ATOM 1586 O O . THR A 1 201 ? -16.023 4.286 -1.881 1.00 96.38 201 THR A O 1
ATOM 1589 N N . GLU A 1 202 ? -16.608 6.372 -1.283 1.00 94.50 202 GLU A N 1
ATOM 1590 C CA . GLU A 1 202 ? -16.836 6.839 -2.653 1.00 94.50 202 GLU A CA 1
ATOM 1591 C C . GLU A 1 202 ? -15.615 6.619 -3.560 1.00 94.50 202 GLU A C 1
ATOM 1593 O O . GLU A 1 202 ? -15.755 6.308 -4.737 1.00 94.50 202 GLU A O 1
ATOM 1598 N N . SER A 1 203 ? -14.396 6.684 -3.013 1.00 92.19 203 SER A N 1
ATOM 1599 C CA . SER A 1 203 ? -13.169 6.420 -3.778 1.00 92.19 203 SER A CA 1
ATOM 1600 C C . SER A 1 203 ? -13.095 4.994 -4.350 1.00 92.19 203 SER A C 1
ATOM 1602 O O . SER A 1 203 ? -12.608 4.792 -5.467 1.00 92.19 203 SER A O 1
ATOM 1604 N N . TRP A 1 204 ? -13.589 4.001 -3.607 1.00 95.75 204 TRP A N 1
ATOM 1605 C CA . TRP A 1 204 ? -13.611 2.603 -4.035 1.00 95.75 204 TRP A CA 1
ATOM 1606 C C . TRP A 1 204 ? -14.764 2.350 -5.004 1.00 95.75 204 TRP A C 1
ATOM 1608 O O . TRP A 1 204 ? -14.552 1.720 -6.041 1.00 95.75 204 TRP A O 1
ATOM 1618 N N . ARG A 1 205 ? -15.940 2.931 -4.738 1.00 97.94 205 ARG A N 1
ATOM 1619 C CA . ARG A 1 205 ? -17.079 2.905 -5.670 1.00 97.94 205 ARG A CA 1
ATOM 1620 C C . ARG A 1 205 ? -16.709 3.516 -7.022 1.00 97.94 205 ARG A C 1
ATOM 1622 O O . ARG A 1 205 ? -16.943 2.912 -8.064 1.00 97.94 205 ARG A O 1
ATOM 1629 N N . GLU A 1 206 ? -16.032 4.661 -7.023 1.00 95.38 206 GLU A N 1
ATOM 1630 C CA . GLU A 1 206 ? -15.582 5.328 -8.247 1.00 95.38 206 GLU A CA 1
ATOM 1631 C C . GLU A 1 206 ? -14.504 4.529 -8.992 1.00 95.38 206 GLU A C 1
ATOM 1633 O O . GLU A 1 206 ? -14.468 4.529 -10.223 1.00 95.38 206 GLU A O 1
ATOM 1638 N N . THR A 1 207 ? -13.644 3.803 -8.271 1.00 92.62 207 THR A N 1
ATOM 1639 C CA . THR A 1 207 ? -12.703 2.860 -8.896 1.00 92.62 207 THR A CA 1
ATOM 1640 C C . THR A 1 207 ? -13.466 1.780 -9.665 1.00 92.62 207 THR A C 1
ATOM 1642 O O . THR A 1 207 ? -13.171 1.549 -10.839 1.00 92.62 207 THR A O 1
ATOM 1645 N N . ALA A 1 208 ? -14.500 1.186 -9.060 1.00 97.19 208 ALA A N 1
ATOM 1646 C CA . ALA A 1 208 ? -15.351 0.207 -9.731 1.00 97.19 208 ALA A CA 1
ATOM 1647 C C . ALA A 1 208 ? -16.061 0.802 -10.962 1.00 97.19 208 ALA A C 1
ATOM 1649 O O . ALA A 1 208 ? -15.948 0.250 -12.059 1.00 97.19 208 ALA A O 1
ATOM 1650 N N . ARG A 1 209 ? -16.679 1.989 -10.839 1.00 97.94 209 ARG A N 1
ATOM 1651 C CA . ARG A 1 209 ? -17.328 2.689 -11.970 1.00 97.94 209 ARG A CA 1
ATOM 1652 C C . ARG A 1 209 ? -16.361 2.982 -13.119 1.00 97.94 209 ARG A C 1
ATOM 1654 O O . ARG A 1 209 ? -16.700 2.771 -14.286 1.00 97.94 209 ARG A O 1
ATOM 1661 N N . LYS A 1 210 ? -15.135 3.424 -12.822 1.00 91.19 210 LYS A N 1
ATOM 1662 C CA . LYS A 1 210 ? -14.096 3.664 -13.839 1.00 91.19 210 LYS A CA 1
ATOM 1663 C C . LYS A 1 210 ? -13.700 2.383 -14.566 1.00 91.19 210 LYS A C 1
ATOM 1665 O O . LYS A 1 210 ? -13.604 2.410 -15.795 1.00 91.19 210 LYS A O 1
ATOM 1670 N N . ARG A 1 211 ? -13.509 1.277 -13.838 1.00 94.25 211 ARG A N 1
ATOM 1671 C CA . ARG A 1 211 ? -13.193 -0.035 -14.427 1.00 94.25 211 ARG A CA 1
ATOM 1672 C C . ARG A 1 211 ? -14.332 -0.555 -15.302 1.00 94.25 211 ARG A C 1
ATOM 1674 O O . ARG A 1 211 ? -14.069 -1.029 -16.401 1.00 94.25 211 ARG A O 1
ATOM 1681 N N . LEU A 1 212 ? -15.588 -0.391 -14.884 1.00 97.06 212 LEU A N 1
ATOM 1682 C CA . LEU A 1 212 ? -16.766 -0.747 -15.689 1.00 97.06 212 LEU A CA 1
ATOM 1683 C C . LEU A 1 212 ? -16.836 0.056 -16.992 1.00 97.06 212 LEU A C 1
ATOM 1685 O O . LEU A 1 212 ? -17.055 -0.512 -18.063 1.00 97.06 212 LEU A O 1
ATOM 1689 N N . LYS A 1 213 ? -16.594 1.371 -16.907 1.00 95.69 213 LYS A N 1
ATOM 1690 C CA . LYS A 1 213 ? -16.624 2.279 -18.059 1.00 95.69 213 LYS A CA 1
ATOM 1691 C C . LYS A 1 213 ? -15.504 1.996 -19.061 1.00 95.69 213 LYS A C 1
ATOM 1693 O O . LYS A 1 213 ? -15.753 2.020 -20.262 1.00 95.69 213 LYS A O 1
ATOM 1698 N N . LYS A 1 214 ? -14.275 1.786 -18.581 1.00 88.94 214 LYS A N 1
ATOM 1699 C CA . LYS A 1 214 ? -13.089 1.604 -19.436 1.00 88.94 214 LYS A CA 1
ATOM 1700 C C . LYS A 1 214 ? -12.827 0.150 -19.824 1.00 88.94 214 LYS A C 1
ATOM 1702 O O . LYS A 1 214 ? -12.121 -0.084 -20.791 1.00 88.94 214 LYS A O 1
ATOM 1707 N N . ARG A 1 215 ? -13.379 -0.814 -19.077 1.00 89.62 215 ARG A N 1
ATOM 1708 C CA . ARG A 1 215 ? -13.033 -2.248 -19.144 1.00 89.62 215 ARG A CA 1
ATOM 1709 C C . ARG A 1 215 ? -11.533 -2.511 -18.943 1.00 89.62 215 ARG A C 1
ATOM 1711 O O . ARG A 1 215 ? -10.989 -3.496 -19.434 1.00 89.62 215 ARG A O 1
ATOM 1718 N N . GLU A 1 216 ? -10.890 -1.646 -18.167 1.00 79.38 216 GLU A N 1
ATOM 1719 C CA . GLU A 1 216 ? -9.454 -1.638 -17.887 1.00 79.38 216 GLU A CA 1
ATOM 1720 C C . GLU A 1 216 ? -9.213 -1.480 -16.387 1.00 79.38 216 GLU A C 1
ATOM 1722 O O . GLU A 1 216 ? -10.029 -0.885 -15.682 1.00 79.38 216 GLU A O 1
ATOM 1727 N N . VAL A 1 217 ? -8.070 -1.983 -15.921 1.00 73.06 217 VAL A N 1
ATOM 1728 C CA . VAL A 1 217 ? -7.601 -1.847 -14.538 1.00 73.06 217 VAL A CA 1
ATOM 1729 C C . VAL A 1 217 ? -6.537 -0.759 -14.498 1.00 73.06 217 VAL A C 1
ATOM 1731 O O . VAL A 1 217 ? -5.634 -0.738 -15.332 1.00 73.06 217 VAL A O 1
ATOM 1734 N N . GLU A 1 218 ? -6.648 0.160 -13.544 1.00 82.12 218 GLU A N 1
ATOM 1735 C CA . GLU A 1 218 ? -5.657 1.209 -13.335 1.00 82.12 218 GLU A CA 1
ATOM 1736 C C . GLU A 1 218 ? -4.291 0.644 -12.921 1.00 82.12 218 GLU A C 1
ATOM 1738 O O . GLU A 1 218 ? -4.205 -0.384 -12.249 1.00 82.12 218 GLU A O 1
ATOM 1743 N N . SER A 1 219 ? -3.213 1.346 -13.279 1.00 73.06 219 SER A N 1
ATOM 1744 C CA . SER A 1 219 ? -1.871 1.001 -12.805 1.00 73.06 219 SER A CA 1
ATOM 1745 C C . SER A 1 219 ? -1.785 1.123 -11.280 1.00 73.06 219 SER A C 1
ATOM 1747 O O . SER A 1 219 ? -2.279 2.082 -10.682 1.00 73.06 219 SER A O 1
ATOM 1749 N N . TRP A 1 220 ? -1.121 0.158 -10.641 1.00 74.12 220 TRP A N 1
ATOM 1750 C CA . TRP A 1 220 ? -0.822 0.193 -9.206 1.00 74.12 220 TRP A CA 1
ATOM 1751 C C . TRP A 1 220 ? 0.603 0.651 -8.903 1.00 74.12 220 TRP A C 1
ATOM 1753 O O . TRP A 1 220 ? 0.949 0.756 -7.724 1.00 74.12 220 TRP A O 1
ATOM 1763 N N . THR A 1 221 ? 1.418 0.904 -9.932 1.00 65.19 221 THR A N 1
ATOM 1764 C CA . THR A 1 221 ? 2.862 1.141 -9.811 1.00 65.19 221 THR A CA 1
ATOM 1765 C C . THR A 1 221 ? 3.145 2.285 -8.843 1.00 65.19 221 THR A C 1
ATOM 1767 O O . THR A 1 221 ? 3.723 2.034 -7.793 1.00 65.19 221 THR A O 1
ATOM 1770 N N . SER A 1 222 ? 2.571 3.471 -9.070 1.00 67.88 222 SER A N 1
ATOM 1771 C CA . SER A 1 222 ? 2.754 4.663 -8.216 1.00 67.88 222 SER A CA 1
ATOM 1772 C C . SER A 1 222 ? 2.371 4.483 -6.747 1.00 67.88 222 SER A C 1
ATOM 1774 O O . SER A 1 222 ? 2.854 5.205 -5.874 1.00 67.88 222 SER A O 1
ATOM 1776 N N . ARG A 1 223 ? 1.486 3.525 -6.450 1.00 81.31 223 ARG A N 1
ATOM 1777 C CA . ARG A 1 223 ? 1.089 3.200 -5.081 1.00 81.31 223 ARG A CA 1
ATOM 1778 C C . ARG A 1 223 ? 2.032 2.178 -4.455 1.00 81.31 223 ARG A C 1
ATOM 1780 O O . ARG A 1 223 ? 2.361 2.309 -3.277 1.00 81.31 223 ARG A O 1
ATOM 1787 N N . LEU A 1 224 ? 2.403 1.135 -5.195 1.00 75.50 224 LEU A N 1
ATOM 1788 C CA . LEU A 1 224 ? 3.160 -0.008 -4.677 1.00 75.50 224 LEU A CA 1
ATOM 1789 C C . LEU A 1 224 ? 4.672 0.207 -4.699 1.00 75.50 224 LEU A C 1
ATOM 1791 O O . LEU A 1 224 ? 5.368 -0.380 -3.873 1.00 75.50 224 LEU A O 1
ATOM 1795 N N . THR A 1 225 ? 5.160 1.045 -5.600 1.00 64.75 225 THR A N 1
ATOM 1796 C CA . THR A 1 225 ? 6.557 1.446 -5.699 1.00 64.75 225 THR A CA 1
ATOM 1797 C C . THR A 1 225 ? 6.678 2.924 -5.342 1.00 64.75 225 THR A C 1
ATOM 1799 O O . THR A 1 225 ? 5.692 3.664 -5.371 1.00 64.75 225 THR A O 1
ATOM 1802 N N . ASN A 1 226 ? 7.858 3.358 -4.895 1.00 67.06 226 ASN A N 1
ATOM 1803 C CA . ASN A 1 226 ? 8.062 4.787 -4.656 1.00 67.06 226 ASN A CA 1
ATOM 1804 C C . ASN A 1 226 ? 7.876 5.534 -5.994 1.00 67.06 226 ASN A C 1
ATOM 1806 O O . ASN A 1 226 ? 8.157 4.952 -7.044 1.00 67.06 226 ASN A O 1
ATOM 1810 N N . SER A 1 227 ? 7.421 6.793 -5.979 1.00 61.97 227 SER A N 1
ATOM 1811 C CA . SER A 1 227 ? 7.203 7.591 -7.204 1.00 61.97 227 SER A CA 1
ATOM 1812 C C . SER A 1 227 ? 8.419 7.542 -8.123 1.00 61.97 227 SER A C 1
ATOM 1814 O O . SER A 1 227 ? 8.283 7.400 -9.329 1.00 61.97 227 SER A O 1
ATOM 1816 N N . LEU A 1 228 ? 9.602 7.525 -7.518 1.00 60.91 228 LEU A N 1
ATOM 1817 C CA . LEU A 1 228 ? 10.876 7.342 -8.178 1.00 60.91 228 LEU A CA 1
ATOM 1818 C C . LEU A 1 228 ? 10.966 6.030 -8.984 1.00 60.91 228 LEU A C 1
ATOM 1820 O O . LEU A 1 228 ? 11.260 6.049 -10.169 1.00 60.91 228 LEU A O 1
ATOM 1824 N N . GLU A 1 229 ? 10.676 4.881 -8.369 1.00 64.88 229 GLU A N 1
ATOM 1825 C CA . GLU A 1 229 ? 10.696 3.567 -9.035 1.00 64.88 229 GLU A CA 1
ATOM 1826 C C . GLU A 1 229 ? 9.613 3.447 -10.110 1.00 64.88 229 GLU A C 1
ATOM 1828 O O . GLU A 1 229 ? 9.833 2.779 -11.119 1.00 64.88 229 GLU A O 1
ATOM 1833 N N . THR A 1 230 ? 8.472 4.119 -9.929 1.00 65.75 230 THR A N 1
ATOM 1834 C CA . THR A 1 230 ? 7.465 4.264 -10.990 1.00 65.75 230 THR A CA 1
ATOM 1835 C C . THR A 1 230 ? 8.033 5.043 -12.169 1.00 65.75 230 THR A C 1
ATOM 1837 O O . THR A 1 230 ? 7.979 4.537 -13.284 1.00 65.75 230 THR A O 1
ATOM 1840 N N . SER A 1 231 ? 8.651 6.204 -11.927 1.00 71.88 231 SER A N 1
ATOM 1841 C CA . SER A 1 231 ? 9.288 7.001 -12.978 1.00 71.88 231 SER A CA 1
ATOM 1842 C C . SER A 1 231 ? 10.361 6.206 -13.722 1.00 71.88 231 SER A C 1
ATOM 1844 O O . SER A 1 231 ? 10.342 6.183 -14.945 1.00 71.88 231 SER A O 1
ATOM 1846 N N . TYR A 1 232 ? 11.235 5.480 -13.013 1.00 74.00 232 TYR A N 1
ATOM 1847 C CA . TYR A 1 232 ? 12.247 4.623 -13.645 1.00 74.00 232 TYR A CA 1
ATOM 1848 C C . TYR A 1 232 ? 11.632 3.457 -14.440 1.00 74.00 232 TYR A C 1
ATOM 1850 O O . TYR A 1 232 ? 12.123 3.107 -15.506 1.00 74.00 232 TYR A O 1
ATOM 1858 N N . SER A 1 233 ? 10.560 2.833 -13.943 1.00 77.19 233 SER A N 1
ATOM 1859 C CA . SER A 1 233 ? 9.957 1.672 -14.618 1.00 77.19 233 SER A CA 1
ATOM 1860 C C . SER A 1 233 ? 9.106 2.060 -15.831 1.00 77.19 233 SER A C 1
ATOM 1862 O O . SER A 1 233 ? 8.984 1.274 -16.767 1.00 77.19 233 SER A O 1
ATOM 1864 N N . GLU A 1 234 ? 8.498 3.248 -15.810 1.00 82.38 234 GLU A N 1
ATOM 1865 C CA . GLU A 1 234 ? 7.658 3.763 -16.897 1.00 82.38 234 GLU A CA 1
ATOM 1866 C C . GLU A 1 234 ? 8.453 4.576 -17.931 1.00 82.38 234 GLU A C 1
ATOM 1868 O O . GLU A 1 234 ? 7.956 4.783 -19.041 1.00 82.38 234 GLU A O 1
ATOM 1873 N N . ALA A 1 235 ? 9.676 5.006 -17.600 1.00 86.31 235 ALA A N 1
ATOM 1874 C CA . ALA A 1 235 ? 10.560 5.725 -18.508 1.00 86.31 235 ALA A CA 1
ATOM 1875 C C . ALA A 1 235 ? 10.861 4.933 -19.789 1.00 86.31 235 ALA A C 1
ATOM 1877 O O . ALA A 1 235 ? 10.907 3.698 -19.819 1.00 86.31 235 ALA A O 1
ATOM 1878 N N . ILE A 1 236 ? 11.084 5.684 -20.863 1.00 93.00 236 ILE A N 1
ATOM 1879 C CA . ILE A 1 236 ? 11.594 5.171 -22.127 1.00 93.00 236 ILE A CA 1
ATOM 1880 C C . ILE A 1 236 ? 13.097 5.417 -22.140 1.00 93.00 236 ILE A C 1
ATOM 1882 O O . ILE A 1 236 ? 13.544 6.550 -21.982 1.00 93.00 236 ILE A O 1
ATOM 1886 N N . TYR A 1 237 ? 13.867 4.359 -22.358 1.00 94.75 237 TYR A N 1
ATOM 1887 C CA . TYR A 1 237 ? 15.312 4.437 -22.508 1.00 94.75 237 TYR A CA 1
ATOM 1888 C C . TYR A 1 237 ? 15.662 4.306 -23.983 1.00 94.75 237 TYR A C 1
ATOM 1890 O O . TYR A 1 237 ? 15.660 3.203 -24.532 1.00 94.75 237 TYR A O 1
ATOM 1898 N N . ARG A 1 238 ? 15.907 5.443 -24.634 1.00 95.88 238 ARG A N 1
ATOM 1899 C CA . ARG A 1 238 ? 16.246 5.489 -26.055 1.00 95.88 238 ARG A CA 1
ATOM 1900 C C . ARG A 1 238 ? 17.745 5.320 -26.225 1.00 95.88 238 ARG A C 1
ATOM 1902 O O . ARG A 1 238 ? 18.494 6.161 -25.752 1.00 95.88 238 ARG A O 1
ATOM 1909 N N . VAL A 1 239 ? 18.184 4.277 -26.916 1.00 95.38 239 VAL A N 1
ATOM 1910 C CA . VAL A 1 239 ? 19.606 4.040 -27.215 1.00 95.38 239 VAL A CA 1
ATOM 1911 C C . VAL A 1 239 ? 19.882 4.244 -28.700 1.00 95.38 239 VAL A C 1
ATOM 1913 O O . VAL A 1 239 ? 19.071 3.845 -29.535 1.00 95.38 239 VAL A O 1
ATOM 1916 N N . GLU A 1 240 ? 21.007 4.872 -29.042 1.00 91.56 240 GLU A N 1
ATOM 1917 C CA . GLU A 1 240 ? 21.374 5.201 -30.425 1.00 91.56 240 GLU A CA 1
ATOM 1918 C C . GLU A 1 240 ? 22.458 4.263 -30.963 1.00 91.56 240 GLU A C 1
ATOM 1920 O O . GLU A 1 240 ? 23.654 4.545 -30.864 1.00 91.56 240 GLU A O 1
ATOM 1925 N N . CYS A 1 241 ? 22.053 3.125 -31.537 1.00 82.06 241 CYS A N 1
ATOM 1926 C CA . CYS A 1 241 ? 23.016 2.105 -31.947 1.00 82.06 241 CYS A CA 1
ATOM 1927 C C . CYS A 1 241 ? 22.443 1.042 -32.904 1.00 82.06 241 CYS A C 1
ATOM 1929 O O . CYS A 1 241 ? 21.793 0.110 -32.443 1.00 82.06 241 CYS A O 1
ATOM 1931 N N . PRO A 1 242 ? 22.742 1.035 -34.223 1.00 69.00 242 PRO A N 1
ATOM 1932 C CA . PRO A 1 242 ? 22.934 2.121 -35.202 1.00 69.00 242 PRO A CA 1
ATOM 1933 C C . PRO A 1 242 ? 21.610 2.757 -35.690 1.00 69.00 242 PRO A C 1
ATOM 1935 O O . PRO A 1 242 ? 21.624 3.714 -36.462 1.00 69.00 242 PRO A O 1
ATOM 1938 N N . LEU A 1 243 ? 20.472 2.207 -35.263 1.00 82.25 243 LEU A N 1
ATOM 1939 C CA . LEU A 1 243 ? 19.144 2.821 -35.313 1.00 82.25 243 LEU A CA 1
ATOM 1940 C C . LEU A 1 243 ? 18.683 3.061 -33.864 1.00 82.25 243 LEU A C 1
ATOM 1942 O O . LEU A 1 243 ? 19.180 2.382 -32.963 1.00 82.25 243 LEU A O 1
ATOM 1946 N N . PRO A 1 244 ? 17.766 4.009 -33.612 1.00 92.44 244 PRO A N 1
ATOM 1947 C CA . PRO A 1 244 ? 17.258 4.234 -32.266 1.00 92.44 244 PRO A CA 1
ATOM 1948 C C . PRO A 1 244 ? 16.357 3.077 -31.807 1.00 92.44 244 PRO A C 1
ATOM 1950 O O . PRO A 1 244 ? 15.458 2.663 -32.543 1.00 92.44 244 PRO A O 1
ATOM 1953 N N . PHE A 1 245 ? 16.559 2.603 -30.576 1.00 95.50 245 PHE A N 1
ATOM 1954 C CA . PHE A 1 245 ? 15.678 1.639 -29.909 1.00 95.50 245 PHE A CA 1
ATOM 1955 C C . PHE A 1 245 ? 15.102 2.229 -28.623 1.00 95.50 245 PHE A C 1
ATOM 1957 O O . PHE A 1 245 ? 15.853 2.746 -27.802 1.00 95.50 245 PHE A O 1
ATOM 1964 N N . ASP A 1 246 ? 13.787 2.105 -28.431 1.00 95.31 246 ASP A N 1
ATOM 1965 C CA . ASP A 1 246 ? 13.078 2.577 -27.236 1.00 95.31 246 ASP A CA 1
ATOM 1966 C C . ASP A 1 246 ? 12.828 1.402 -26.287 1.00 95.31 246 ASP A C 1
ATOM 1968 O O . ASP A 1 246 ? 11.899 0.608 -26.470 1.00 95.31 246 ASP A O 1
ATOM 1972 N N . LEU A 1 247 ? 13.668 1.284 -25.263 1.00 94.94 247 LEU A N 1
ATOM 1973 C CA . LEU A 1 247 ? 13.613 0.202 -24.286 1.00 94.94 247 LEU A CA 1
ATOM 1974 C C . LEU A 1 247 ? 12.733 0.592 -23.094 1.00 94.94 247 LEU A C 1
ATOM 1976 O O . LEU A 1 247 ? 12.681 1.754 -22.687 1.00 94.94 247 LEU A O 1
ATOM 1980 N N . ARG A 1 248 ? 12.044 -0.394 -22.511 1.00 93.69 248 ARG A N 1
ATOM 1981 C CA . ARG A 1 248 ? 11.238 -0.232 -21.292 1.00 93.69 248 ARG A CA 1
ATOM 1982 C C . ARG A 1 248 ? 11.535 -1.354 -20.313 1.00 93.69 248 ARG A C 1
ATOM 1984 O O . ARG A 1 248 ? 11.701 -2.506 -20.713 1.00 93.69 248 ARG A O 1
ATOM 1991 N N . VAL A 1 249 ? 11.557 -1.021 -19.027 1.00 89.88 249 VAL A N 1
ATOM 1992 C CA . VAL A 1 249 ? 11.797 -1.992 -17.955 1.00 89.88 249 VAL A CA 1
ATOM 1993 C C . VAL A 1 249 ? 10.745 -3.105 -18.004 1.00 89.88 249 VAL A C 1
ATOM 1995 O O . VAL A 1 249 ? 9.544 -2.848 -18.059 1.00 89.88 249 VAL A O 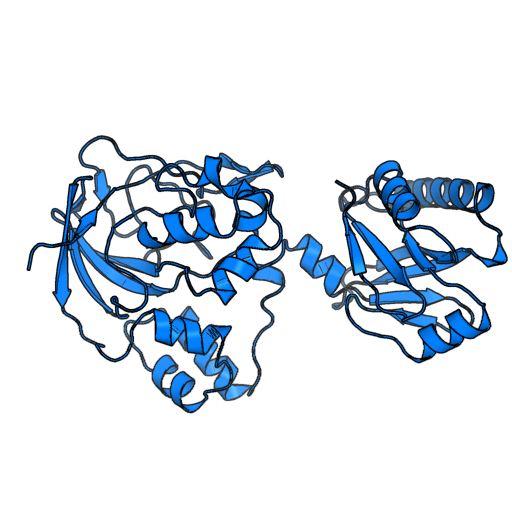1
ATOM 1998 N N . GLY A 1 250 ? 11.204 -4.357 -17.993 1.00 87.06 250 GLY A N 1
ATOM 1999 C CA . GLY A 1 250 ? 10.368 -5.557 -18.015 1.00 87.06 250 GLY A CA 1
ATOM 2000 C C . GLY A 1 250 ? 9.758 -5.911 -19.375 1.00 87.06 250 GLY A C 1
ATOM 2001 O O . GLY A 1 250 ? 8.980 -6.861 -19.443 1.00 87.06 250 GLY A O 1
ATOM 2002 N N . VAL A 1 251 ? 10.090 -5.186 -20.449 1.00 89.19 251 VAL A N 1
ATOM 2003 C CA . VAL A 1 251 ? 9.568 -5.434 -21.800 1.00 89.19 251 VAL A CA 1
ATOM 2004 C C . VAL A 1 251 ? 10.705 -5.881 -22.716 1.00 89.19 251 VAL A C 1
ATOM 2006 O O . VAL A 1 251 ? 11.658 -5.137 -22.925 1.00 89.19 251 VAL A O 1
ATOM 2009 N N . ALA A 1 252 ? 10.589 -7.082 -23.286 1.00 89.25 252 ALA A N 1
ATOM 2010 C CA . ALA A 1 252 ? 11.533 -7.571 -24.289 1.00 89.25 252 ALA A CA 1
ATOM 2011 C C . ALA A 1 252 ? 11.448 -6.735 -25.576 1.00 89.25 252 ALA A C 1
ATOM 2013 O O . ALA A 1 252 ? 10.348 -6.433 -26.052 1.00 89.25 252 ALA A O 1
ATOM 2014 N N . HIS A 1 253 ? 12.596 -6.417 -26.174 1.00 94.00 253 HIS A N 1
ATOM 2015 C CA . HIS A 1 253 ? 12.665 -5.662 -27.425 1.00 94.00 253 HIS A CA 1
ATOM 2016 C C . HIS A 1 253 ? 13.355 -6.480 -28.527 1.00 94.00 253 HIS A C 1
ATOM 2018 O O . HIS A 1 253 ? 14.577 -6.463 -28.654 1.00 94.00 253 HIS A O 1
ATOM 2024 N N . ALA A 1 254 ? 12.568 -7.164 -29.367 1.00 92.69 254 ALA A N 1
ATOM 2025 C CA . ALA A 1 254 ? 13.071 -8.127 -30.358 1.00 92.69 254 ALA A CA 1
ATOM 2026 C C . ALA A 1 254 ? 14.155 -7.554 -31.288 1.00 92.69 254 ALA A C 1
ATOM 2028 O O . ALA A 1 254 ? 15.223 -8.135 -31.411 1.00 92.69 254 ALA A O 1
ATOM 2029 N N . GLY A 1 255 ? 13.940 -6.362 -31.859 1.00 93.75 255 GLY A N 1
ATOM 2030 C CA . GLY A 1 255 ? 14.938 -5.749 -32.746 1.00 93.75 255 GLY A CA 1
ATOM 2031 C C . GLY A 1 255 ? 16.241 -5.349 -32.042 1.00 93.75 255 GLY A C 1
ATOM 2032 O O . GLY A 1 255 ? 17.275 -5.249 -32.691 1.00 93.75 255 GLY A O 1
ATOM 2033 N N . PHE A 1 256 ? 16.197 -5.147 -30.720 1.00 95.31 256 PHE A N 1
ATOM 2034 C CA . PHE A 1 256 ? 17.396 -4.861 -29.932 1.00 95.31 256 PHE A CA 1
ATOM 2035 C C . PHE A 1 256 ? 18.101 -6.167 -29.558 1.00 95.31 256 PHE A C 1
ATOM 2037 O O . PHE A 1 256 ? 19.316 -6.236 -29.674 1.00 95.31 256 PHE A O 1
ATOM 2044 N N . ALA A 1 257 ? 17.351 -7.225 -29.218 1.00 94.12 257 ALA A N 1
ATOM 2045 C CA . ALA A 1 257 ? 17.894 -8.570 -29.010 1.00 94.12 257 ALA A CA 1
ATOM 2046 C C . ALA A 1 257 ? 18.622 -9.095 -30.259 1.00 94.12 257 ALA A C 1
ATOM 2048 O O . ALA A 1 257 ? 19.773 -9.512 -30.166 1.00 94.12 257 ALA A O 1
ATOM 2049 N N . ASP A 1 258 ? 17.996 -8.991 -31.437 1.00 93.88 258 ASP A N 1
ATOM 2050 C CA . ASP A 1 258 ? 18.606 -9.390 -32.715 1.00 93.88 258 ASP A CA 1
ATOM 2051 C C . ASP A 1 258 ? 19.903 -8.610 -32.986 1.00 93.88 258 ASP A C 1
ATOM 2053 O O . ASP A 1 258 ? 20.883 -9.144 -33.511 1.00 93.88 258 ASP A O 1
ATOM 2057 N N . TRP A 1 259 ? 19.923 -7.327 -32.615 1.00 94.62 259 TRP A N 1
ATOM 2058 C CA . TRP A 1 259 ? 21.110 -6.495 -32.751 1.00 94.62 259 TRP A CA 1
ATOM 2059 C C . TRP A 1 259 ? 22.218 -6.896 -31.767 1.00 94.62 259 TRP A C 1
ATOM 2061 O O . TRP A 1 259 ? 23.369 -7.014 -32.189 1.00 94.62 259 TRP A O 1
ATOM 2071 N N . LEU A 1 260 ? 21.890 -7.156 -30.496 1.00 94.44 260 LEU A N 1
ATOM 2072 C CA . LEU A 1 260 ? 22.841 -7.639 -29.487 1.00 94.44 260 LEU A CA 1
ATOM 2073 C C . LEU A 1 260 ? 23.472 -8.979 -29.897 1.00 94.44 260 LEU A C 1
ATOM 2075 O O . LEU A 1 260 ? 24.691 -9.131 -29.785 1.00 94.44 260 LEU A O 1
ATOM 2079 N N . ASP A 1 261 ? 22.680 -9.911 -30.440 1.00 94.00 261 ASP A N 1
ATOM 2080 C CA . ASP A 1 261 ? 23.171 -11.194 -30.965 1.00 94.00 261 ASP A CA 1
ATOM 2081 C C . ASP A 1 261 ? 24.150 -10.987 -32.133 1.00 94.00 261 ASP A C 1
ATOM 2083 O O . ASP A 1 261 ? 25.247 -11.552 -32.154 1.00 94.00 261 ASP A O 1
ATOM 2087 N N . ALA A 1 262 ? 23.825 -10.076 -33.060 1.00 92.81 262 ALA A N 1
ATOM 2088 C CA . ALA A 1 262 ? 24.724 -9.708 -34.153 1.00 92.81 262 ALA A CA 1
ATOM 2089 C C . ALA A 1 262 ? 26.042 -9.077 -33.661 1.00 92.81 262 ALA A C 1
ATOM 2091 O O . ALA A 1 262 ? 27.087 -9.291 -34.282 1.00 92.81 262 ALA A O 1
ATOM 2092 N N . GLN A 1 263 ? 26.009 -8.332 -32.548 1.00 90.44 263 GLN A N 1
ATOM 2093 C CA . GLN A 1 263 ? 27.209 -7.798 -31.890 1.00 90.44 263 GLN A CA 1
ATOM 2094 C C . GLN A 1 263 ? 27.946 -8.839 -31.030 1.00 90.44 263 GLN A C 1
ATOM 2096 O O . GLN A 1 263 ? 29.080 -8.589 -30.625 1.00 90.44 263 GLN A O 1
ATOM 2101 N N . ARG A 1 264 ? 27.344 -10.011 -30.775 1.00 94.19 264 ARG A N 1
ATOM 2102 C CA . ARG A 1 264 ? 27.848 -11.054 -29.861 1.00 94.19 264 ARG A CA 1
ATOM 2103 C C . ARG A 1 264 ? 28.072 -10.533 -28.440 1.00 94.19 264 ARG A C 1
ATOM 2105 O O . ARG A 1 264 ? 29.099 -10.814 -27.822 1.00 94.19 264 ARG A O 1
ATOM 2112 N N . VAL A 1 265 ? 27.113 -9.756 -27.943 1.00 92.94 265 VAL A N 1
ATOM 2113 C CA . VAL A 1 265 ? 27.151 -9.151 -26.609 1.00 92.94 265 VAL A CA 1
ATOM 2114 C C . VAL A 1 265 ? 26.148 -9.843 -25.693 1.00 92.94 265 VAL A C 1
ATOM 2116 O O . VAL A 1 265 ? 24.968 -9.949 -26.012 1.00 92.94 265 VAL A O 1
ATOM 2119 N N . GLU A 1 266 ? 26.618 -10.289 -24.529 1.00 92.94 266 GLU A N 1
ATOM 2120 C CA . GLU A 1 266 ? 25.796 -11.032 -23.563 1.00 92.94 266 GLU A CA 1
ATOM 2121 C C . GLU A 1 266 ? 25.111 -10.132 -22.526 1.00 92.94 266 GLU A C 1
ATOM 2123 O O . GLU A 1 266 ? 24.097 -10.526 -21.953 1.00 92.94 266 GLU A O 1
ATOM 2128 N N . SER A 1 267 ? 25.634 -8.923 -22.299 1.00 97.62 267 SER A N 1
ATOM 2129 C CA . SER A 1 267 ? 25.135 -7.993 -21.286 1.00 97.62 267 SER A CA 1
ATOM 2130 C C . SER A 1 267 ? 25.289 -6.532 -21.682 1.00 97.62 267 SER A C 1
ATOM 2132 O O . SER A 1 267 ? 26.136 -6.171 -22.500 1.00 97.62 267 SER A O 1
ATOM 2134 N N . TRP A 1 268 ? 24.483 -5.670 -21.074 1.00 98.00 268 TRP A N 1
ATOM 2135 C CA . TRP A 1 268 ? 24.523 -4.233 -21.314 1.00 98.00 268 TRP A CA 1
ATOM 2136 C C . TRP A 1 268 ? 23.947 -3.453 -20.129 1.00 98.00 268 TRP A C 1
ATOM 2138 O O . TRP A 1 268 ? 23.154 -3.973 -19.342 1.00 98.00 268 TRP A O 1
ATOM 2148 N N . ALA A 1 269 ? 24.327 -2.182 -20.011 1.00 98.38 269 ALA A N 1
ATOM 2149 C CA . ALA A 1 269 ? 23.727 -1.258 -19.055 1.00 98.38 269 ALA A CA 1
ATOM 2150 C C . ALA A 1 269 ? 23.513 0.124 -19.664 1.00 98.38 269 ALA A C 1
ATOM 2152 O O . ALA A 1 269 ? 24.272 0.541 -20.536 1.00 98.38 269 ALA A O 1
ATOM 2153 N N . ILE A 1 270 ? 22.518 0.846 -19.155 1.00 98.25 270 ILE A N 1
ATOM 2154 C CA . ILE A 1 270 ? 22.351 2.276 -19.404 1.00 98.25 270 ILE A CA 1
ATOM 2155 C C . ILE A 1 270 ? 22.674 3.015 -18.112 1.00 98.25 270 ILE A C 1
ATOM 2157 O O . ILE A 1 270 ? 22.063 2.766 -17.066 1.00 98.25 270 ILE A O 1
ATOM 2161 N N . VAL A 1 271 ? 23.666 3.896 -18.195 1.00 97.69 271 VAL A N 1
ATOM 2162 C CA . VAL A 1 271 ? 24.232 4.630 -17.063 1.00 97.69 271 VAL A CA 1
ATOM 2163 C C . VAL A 1 271 ? 24.238 6.128 -17.338 1.00 97.69 271 VAL A C 1
ATOM 2165 O O . VAL A 1 271 ? 24.428 6.577 -18.463 1.00 97.69 271 VAL A O 1
ATOM 2168 N N . THR A 1 272 ? 24.035 6.910 -16.288 1.00 97.00 272 THR A N 1
ATOM 2169 C CA . THR A 1 272 ? 23.958 8.372 -16.317 1.00 97.00 272 THR A CA 1
ATOM 2170 C C . THR A 1 272 ? 24.675 8.922 -15.095 1.00 97.00 272 THR A C 1
ATOM 2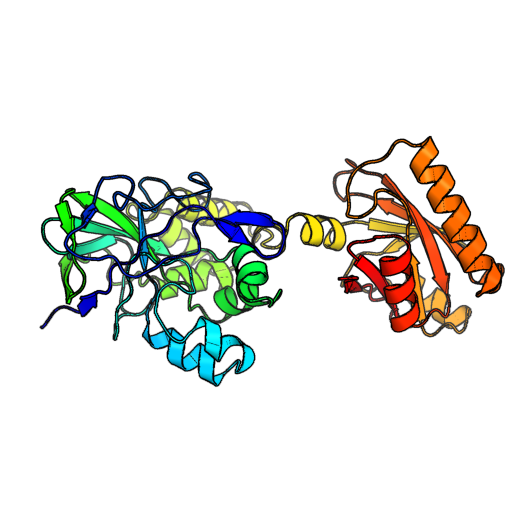172 O O . THR A 1 272 ? 24.808 8.239 -14.078 1.00 97.00 272 THR A O 1
ATOM 2175 N N . ALA A 1 273 ? 25.174 10.146 -15.207 1.00 96.88 273 ALA A N 1
ATOM 2176 C CA . ALA A 1 273 ? 25.732 10.897 -14.091 1.00 96.88 273 ALA A CA 1
ATOM 2177 C C . ALA A 1 273 ? 24.939 12.175 -13.800 1.00 96.88 273 ALA A C 1
ATOM 2179 O O . ALA A 1 273 ? 25.320 12.933 -12.902 1.00 96.88 273 ALA A O 1
ATOM 2180 N N . CYS A 1 274 ? 23.870 12.424 -14.554 1.00 91.88 274 CYS A N 1
ATOM 2181 C CA . CYS A 1 274 ? 22.999 13.562 -14.338 1.00 91.88 274 CYS A CA 1
ATOM 2182 C C . CYS A 1 274 ? 22.203 13.394 -13.038 1.00 91.88 274 CYS A C 1
ATOM 2184 O O . CYS A 1 274 ? 21.993 12.277 -12.565 1.00 91.88 274 CYS A O 1
ATOM 2186 N N . ASN A 1 275 ? 21.794 14.526 -12.462 1.00 85.00 275 ASN A N 1
ATOM 2187 C CA . ASN A 1 275 ? 20.832 14.619 -11.361 1.00 85.00 275 ASN A CA 1
ATOM 2188 C C . ASN A 1 275 ? 21.059 13.557 -10.260 1.00 85.00 275 ASN A C 1
ATOM 2190 O O . ASN A 1 275 ? 20.217 12.673 -10.070 1.00 85.00 275 ASN A O 1
ATOM 2194 N N . PRO A 1 276 ? 22.215 13.577 -9.567 1.00 82.94 276 PRO A N 1
ATOM 2195 C CA . PRO A 1 276 ? 22.550 12.588 -8.547 1.00 82.94 276 PRO A CA 1
ATOM 2196 C C . PRO A 1 276 ? 21.443 12.475 -7.499 1.00 82.94 276 PRO A C 1
ATOM 2198 O O . PRO A 1 276 ? 20.860 13.467 -7.075 1.00 82.94 276 PRO A O 1
ATOM 2201 N N . TYR A 1 277 ? 21.125 11.245 -7.111 1.00 73.38 277 TYR A N 1
ATOM 2202 C CA . TYR A 1 277 ? 19.999 10.881 -6.254 1.00 73.38 277 TYR A CA 1
ATOM 2203 C C . TYR A 1 277 ? 18.645 11.411 -6.743 1.00 73.38 277 TYR A C 1
ATOM 2205 O O . TYR A 1 277 ? 17.684 11.450 -5.975 1.00 73.38 277 TYR A O 1
ATOM 2213 N N . SER A 1 278 ? 18.537 11.704 -8.042 1.00 76.06 278 SER A N 1
ATOM 2214 C CA . SER A 1 278 ? 17.380 12.337 -8.677 1.00 76.06 278 SER A CA 1
ATOM 2215 C C . SER A 1 278 ? 17.106 13.762 -8.181 1.00 76.06 278 SER A C 1
ATOM 2217 O O . SER A 1 278 ? 15.982 14.248 -8.297 1.00 76.06 278 SER A O 1
ATOM 2219 N N . GLU A 1 279 ? 18.140 14.441 -7.679 1.00 70.94 279 GLU A N 1
ATOM 2220 C CA . GLU A 1 279 ? 18.123 15.865 -7.346 1.00 70.94 279 GLU A CA 1
ATOM 2221 C C . GLU A 1 279 ? 18.575 16.688 -8.568 1.00 70.94 279 GLU A C 1
ATOM 2223 O O . GLU A 1 279 ? 19.693 16.485 -9.053 1.00 70.94 279 GLU A O 1
ATOM 2228 N N . PRO A 1 280 ? 17.740 17.604 -9.097 1.00 78.38 280 PRO A N 1
ATOM 2229 C CA . PRO A 1 280 ? 18.075 18.372 -10.293 1.00 78.38 280 PRO A CA 1
ATOM 2230 C C . PRO A 1 280 ? 19.315 19.255 -10.115 1.00 78.38 280 PRO A C 1
ATOM 2232 O O . PRO A 1 280 ? 19.395 20.046 -9.172 1.00 78.38 280 PRO A O 1
ATOM 2235 N N . LEU A 1 281 ? 20.244 19.176 -11.068 1.00 83.06 281 LEU A N 1
ATOM 2236 C CA . LEU A 1 281 ? 21.377 20.100 -11.202 1.00 83.06 281 LEU A CA 1
ATOM 2237 C C . LEU A 1 281 ? 21.217 21.000 -12.431 1.00 83.06 281 LEU A C 1
ATOM 2239 O O . LEU A 1 281 ? 20.349 20.777 -13.276 1.00 83.06 281 LEU A O 1
ATOM 2243 N N . SER A 1 282 ? 22.069 22.021 -12.550 1.00 88.38 282 SER A N 1
ATOM 2244 C CA . SER A 1 282 ? 22.131 22.825 -13.774 1.00 88.38 282 SER A CA 1
ATOM 2245 C C . SER A 1 282 ? 22.713 22.032 -14.952 1.00 88.38 282 SER A C 1
ATOM 2247 O O . SER A 1 282 ? 23.522 21.119 -14.769 1.00 88.38 282 SER A O 1
ATOM 2249 N N . ASP A 1 283 ? 22.375 22.434 -16.180 1.00 85.88 283 ASP A N 1
ATOM 2250 C CA . ASP A 1 283 ? 22.889 21.800 -17.405 1.00 85.88 283 ASP A CA 1
ATOM 2251 C C . ASP A 1 283 ? 24.425 21.758 -17.450 1.00 85.88 283 ASP A C 1
ATOM 2253 O O . ASP A 1 283 ? 25.013 20.779 -17.905 1.00 85.88 283 ASP A O 1
ATOM 2257 N N . ALA A 1 284 ? 25.094 22.799 -16.940 1.00 92.50 284 ALA A N 1
ATOM 2258 C CA . ALA A 1 284 ? 26.553 22.869 -16.900 1.00 92.50 284 ALA A CA 1
ATOM 2259 C C . ALA A 1 284 ? 27.164 21.849 -15.922 1.00 92.50 284 ALA A C 1
ATOM 2261 O O . ALA A 1 284 ? 28.175 21.218 -16.238 1.00 92.50 284 ALA A O 1
ATOM 2262 N N . GLU A 1 285 ? 26.545 21.663 -14.753 1.00 93.50 285 GLU A N 1
ATOM 2263 C CA . GLU A 1 285 ? 26.975 20.671 -13.761 1.00 93.50 285 GLU A CA 1
ATOM 2264 C C . GLU A 1 285 ? 26.732 19.247 -14.269 1.00 93.50 285 GLU A C 1
ATOM 2266 O O . GLU A 1 285 ? 27.636 18.410 -14.209 1.00 93.50 285 GLU A O 1
ATOM 2271 N N . ASN A 1 286 ? 25.553 18.985 -14.843 1.00 93.88 286 ASN A N 1
ATOM 2272 C CA . ASN A 1 286 ? 25.231 17.701 -15.466 1.00 93.88 286 ASN A CA 1
ATOM 2273 C C . ASN A 1 286 ? 26.190 17.381 -16.624 1.00 93.88 286 ASN A C 1
ATOM 2275 O O . ASN A 1 286 ? 26.723 16.274 -16.688 1.00 93.88 286 ASN A O 1
ATOM 2279 N N . ALA A 1 287 ? 26.513 18.356 -17.480 1.00 93.81 287 ALA A N 1
ATOM 2280 C CA . ALA A 1 287 ? 27.480 18.174 -18.563 1.00 93.81 287 ALA A CA 1
ATOM 2281 C C . ALA A 1 287 ? 28.888 17.827 -18.047 1.00 93.81 287 ALA A C 1
ATOM 2283 O O . ALA A 1 287 ? 29.557 16.956 -18.607 1.00 93.81 287 ALA A O 1
ATOM 2284 N N . GLN A 1 288 ? 29.345 18.465 -16.963 1.00 97.06 288 GLN A N 1
ATOM 2285 C CA . GLN A 1 288 ? 30.639 18.144 -16.359 1.00 97.06 288 GLN A CA 1
ATOM 2286 C C . GLN A 1 288 ? 30.658 16.724 -15.777 1.00 97.06 288 GLN A C 1
ATOM 2288 O O . GLN A 1 288 ? 31.624 15.986 -15.984 1.00 97.06 288 GLN A O 1
ATOM 2293 N N . ARG A 1 289 ? 29.587 16.318 -15.087 1.00 97.50 289 ARG A N 1
ATOM 2294 C CA . ARG A 1 289 ? 29.447 14.959 -14.547 1.00 97.50 289 ARG A CA 1
ATOM 2295 C C . ARG A 1 289 ? 29.401 13.910 -15.658 1.00 97.50 289 ARG A C 1
ATOM 2297 O O . ARG A 1 289 ? 30.115 12.913 -15.573 1.00 97.50 289 ARG A O 1
ATOM 2304 N N . MET A 1 290 ? 28.648 14.162 -16.729 1.00 97.94 290 MET A N 1
ATOM 2305 C CA . MET A 1 290 ? 28.591 13.278 -17.898 1.00 97.94 290 MET A CA 1
ATOM 2306 C C . MET A 1 290 ? 29.940 13.151 -18.601 1.00 97.94 290 MET A C 1
ATOM 2308 O O . MET A 1 290 ? 30.301 12.055 -19.022 1.00 97.94 290 MET A O 1
ATOM 2312 N N . LYS A 1 291 ? 30.731 14.228 -18.662 1.00 97.88 291 LYS A N 1
ATOM 2313 C CA . LYS A 1 291 ? 32.105 14.163 -19.172 1.00 97.88 291 LYS A CA 1
ATOM 2314 C C . LYS A 1 291 ? 32.990 13.253 -18.315 1.00 97.88 291 LYS A C 1
ATOM 2316 O O . LYS A 1 291 ? 33.740 12.450 -18.858 1.00 97.88 291 LYS A O 1
ATOM 2321 N N . HIS A 1 292 ? 32.893 13.347 -16.987 1.00 97.81 292 HIS A N 1
ATOM 2322 C CA . HIS A 1 292 ? 33.643 12.458 -16.094 1.00 97.81 292 HIS A CA 1
ATOM 2323 C C . HIS A 1 292 ? 33.210 10.990 -16.237 1.00 97.81 292 HIS A C 1
ATOM 2325 O O . HIS A 1 292 ? 34.061 10.102 -16.191 1.00 97.81 292 HIS A O 1
ATOM 2331 N N . LEU A 1 293 ? 31.913 10.730 -16.436 1.00 98.00 293 LEU A N 1
ATOM 2332 C CA . LEU A 1 293 ? 31.401 9.388 -16.720 1.00 98.00 293 LEU A CA 1
ATOM 2333 C C . LEU A 1 293 ? 31.941 8.851 -18.050 1.00 98.00 293 LEU A C 1
ATOM 2335 O O . LEU A 1 293 ? 32.468 7.744 -18.066 1.00 98.00 293 LEU A O 1
ATOM 2339 N N . ASP A 1 294 ? 31.890 9.634 -19.131 1.00 97.94 294 ASP A N 1
ATOM 2340 C CA . ASP A 1 294 ? 32.442 9.251 -20.441 1.00 97.94 294 ASP A CA 1
ATOM 2341 C C . ASP A 1 294 ? 33.940 8.918 -20.349 1.00 97.94 294 ASP A C 1
ATOM 2343 O O . ASP A 1 294 ? 34.381 7.864 -20.802 1.00 97.94 294 ASP A O 1
ATOM 2347 N N . GLU A 1 295 ? 34.724 9.763 -19.671 1.00 97.38 295 GLU A N 1
ATOM 2348 C CA . GLU A 1 295 ? 36.151 9.517 -19.438 1.00 97.38 295 GLU A CA 1
ATOM 2349 C C . GLU A 1 295 ? 36.410 8.248 -18.611 1.00 97.38 295 GLU A C 1
ATOM 2351 O O . GLU A 1 295 ? 37.448 7.608 -18.795 1.00 97.38 295 GLU A O 1
ATOM 2356 N N . SER A 1 296 ? 35.524 7.906 -17.669 1.00 96.81 296 SER A N 1
ATOM 2357 C CA . SER A 1 296 ? 35.609 6.675 -16.870 1.00 96.81 296 SER A CA 1
ATOM 2358 C C . SER A 1 296 ? 35.289 5.446 -17.725 1.00 96.81 296 SER A C 1
ATOM 2360 O O . SER A 1 296 ? 36.070 4.497 -17.769 1.00 96.81 296 SER A O 1
ATOM 2362 N N . LEU A 1 297 ? 34.206 5.507 -18.508 1.00 97.69 297 LEU A N 1
ATOM 2363 C CA . LEU A 1 297 ? 33.790 4.432 -19.407 1.00 97.69 297 LEU A CA 1
ATOM 2364 C C . LEU A 1 297 ? 34.846 4.139 -20.477 1.00 97.69 297 LEU A C 1
ATOM 2366 O O . LEU A 1 297 ? 35.241 2.988 -20.628 1.00 97.69 297 LEU A O 1
ATOM 2370 N N . ARG A 1 298 ? 35.380 5.159 -21.159 1.00 96.62 298 ARG A N 1
ATOM 2371 C CA . ARG A 1 298 ? 36.399 4.985 -22.218 1.00 96.62 298 ARG A CA 1
ATOM 2372 C C . ARG A 1 298 ? 37.749 4.473 -21.715 1.00 96.62 298 ARG A C 1
ATOM 2374 O O . ARG A 1 298 ? 38.579 4.035 -22.505 1.00 96.62 298 ARG A O 1
ATOM 2381 N N . ARG A 1 299 ? 38.007 4.541 -20.404 1.00 96.19 299 ARG A N 1
ATOM 2382 C CA . ARG A 1 299 ? 39.191 3.918 -19.790 1.00 96.19 299 ARG A CA 1
ATOM 2383 C C . ARG A 1 299 ? 39.027 2.412 -19.598 1.00 96.19 299 ARG A C 1
ATOM 2385 O O . ARG A 1 299 ? 40.033 1.710 -19.537 1.00 96.19 299 ARG A O 1
ATOM 2392 N N . GLU A 1 300 ? 37.792 1.938 -19.468 1.00 95.56 300 GLU A N 1
ATOM 2393 C CA . GLU A 1 300 ? 37.470 0.556 -19.101 1.00 95.56 300 GLU A CA 1
ATOM 2394 C C . GLU A 1 300 ? 36.889 -0.256 -20.267 1.00 95.56 300 GLU A C 1
ATOM 2396 O O . GLU A 1 300 ? 37.109 -1.465 -20.331 1.00 95.56 300 GLU A O 1
ATOM 2401 N N . PHE A 1 301 ? 36.187 0.394 -21.198 1.00 96.75 301 PHE A N 1
ATOM 2402 C CA . PHE A 1 301 ? 35.478 -0.240 -22.307 1.00 96.75 301 PHE A CA 1
ATOM 2403 C C . PHE A 1 301 ? 35.966 0.296 -23.663 1.00 96.75 301 PHE A C 1
ATOM 2405 O O . PHE A 1 301 ? 36.308 1.477 -23.761 1.00 96.75 301 PHE A O 1
ATOM 2412 N N . PRO A 1 302 ? 35.984 -0.539 -24.720 1.00 95.56 302 PRO A N 1
ATOM 2413 C CA . PRO A 1 302 ? 36.274 -0.086 -26.080 1.00 95.56 302 PRO A CA 1
ATOM 2414 C C . PRO A 1 302 ? 35.270 0.972 -26.556 1.00 95.56 302 PRO A C 1
ATOM 2416 O O . PRO A 1 302 ? 34.088 0.904 -26.211 1.00 95.56 302 PRO A O 1
ATOM 2419 N N . ASP A 1 303 ? 35.714 1.911 -27.395 1.00 93.94 303 ASP A N 1
ATOM 2420 C CA . ASP A 1 303 ? 34.860 2.991 -27.912 1.00 93.94 303 ASP A CA 1
ATOM 2421 C C . ASP A 1 303 ? 33.636 2.446 -28.667 1.00 93.94 303 ASP A C 1
ATOM 2423 O O . ASP A 1 303 ? 32.547 3.005 -28.566 1.00 93.94 303 ASP A O 1
ATOM 2427 N N . GLU A 1 304 ? 33.784 1.322 -29.372 1.00 93.19 304 GLU A N 1
ATOM 2428 C CA . GLU A 1 304 ? 32.705 0.632 -30.085 1.00 93.19 304 GLU A CA 1
ATOM 2429 C C . GLU A 1 304 ? 31.648 -0.014 -29.172 1.00 93.19 304 GLU A C 1
ATOM 2431 O O . GLU A 1 304 ? 30.620 -0.477 -29.661 1.00 93.19 304 GLU A O 1
ATOM 2436 N N . SER A 1 305 ? 31.891 -0.069 -27.860 1.00 95.50 305 SER A N 1
ATOM 2437 C CA . SER A 1 305 ? 30.955 -0.609 -26.866 1.00 95.50 305 SER A CA 1
ATOM 2438 C C . SER A 1 305 ? 30.146 0.478 -26.156 1.00 95.50 305 SER A C 1
ATOM 2440 O O . SER A 1 305 ? 29.298 0.145 -25.329 1.00 95.50 305 SER A O 1
ATOM 2442 N N . ILE A 1 306 ? 30.397 1.760 -26.447 1.00 96.88 306 ILE A N 1
ATOM 2443 C CA . ILE A 1 306 ? 29.771 2.898 -25.766 1.00 96.88 306 ILE A CA 1
ATOM 2444 C C . ILE A 1 306 ? 28.936 3.694 -26.771 1.00 96.88 306 ILE A C 1
ATOM 2446 O O . ILE A 1 306 ? 29.459 4.249 -27.736 1.00 96.88 306 ILE A O 1
ATOM 2450 N N . PHE A 1 307 ? 27.637 3.804 -26.508 1.00 96.81 307 PHE A N 1
ATOM 2451 C CA . PHE A 1 307 ? 26.682 4.507 -27.363 1.00 96.81 307 PHE A CA 1
ATOM 2452 C C . PHE A 1 307 ? 25.928 5.576 -26.577 1.00 96.81 307 PHE A C 1
ATOM 2454 O O . PHE A 1 307 ? 25.755 5.466 -25.363 1.00 96.81 307 PHE A O 1
ATOM 2461 N N . GLN A 1 308 ? 25.461 6.611 -27.274 1.00 96.38 308 GLN A N 1
ATOM 2462 C CA . GLN A 1 308 ? 24.598 7.624 -26.671 1.00 96.38 308 GLN A CA 1
ATOM 2463 C C . GLN A 1 308 ? 23.232 7.027 -26.339 1.00 96.38 308 GLN A C 1
ATOM 2465 O O . GLN A 1 308 ? 22.705 6.179 -27.067 1.00 96.38 308 GLN A O 1
ATOM 2470 N N . ALA A 1 309 ? 22.662 7.481 -25.232 1.00 96.88 309 ALA A N 1
ATOM 2471 C CA . ALA A 1 309 ? 21.336 7.093 -24.802 1.00 96.88 309 ALA A CA 1
ATOM 2472 C C . ALA A 1 309 ? 20.614 8.261 -24.121 1.00 96.88 309 ALA A C 1
ATOM 2474 O O . ALA A 1 309 ? 21.229 9.215 -23.646 1.00 96.88 309 ALA A O 1
ATOM 2475 N N . LEU A 1 310 ? 19.292 8.165 -24.028 1.00 94.88 310 LEU A N 1
ATOM 2476 C CA . LEU A 1 310 ? 18.434 9.126 -23.349 1.00 94.88 310 LEU A CA 1
ATOM 2477 C C . LEU A 1 310 ? 17.474 8.401 -22.406 1.00 94.88 310 LEU A C 1
ATOM 2479 O O . LEU A 1 310 ? 16.838 7.419 -22.793 1.00 94.88 310 LEU A O 1
ATOM 2483 N N . GLY A 1 311 ? 17.333 8.920 -21.191 1.00 91.19 311 GLY A N 1
ATOM 2484 C CA . GLY A 1 311 ? 16.201 8.635 -20.318 1.00 91.19 311 GLY A CA 1
ATOM 2485 C C . GLY A 1 311 ? 15.087 9.639 -20.596 1.00 91.19 311 GLY A C 1
ATOM 2486 O O . GLY A 1 311 ? 15.311 10.842 -20.517 1.00 91.19 311 GLY A O 1
ATOM 2487 N N . LEU A 1 312 ? 13.896 9.156 -20.936 1.00 88.88 312 LEU A N 1
ATOM 2488 C CA . LEU A 1 312 ? 12.734 9.984 -21.254 1.00 88.88 312 LEU A CA 1
ATOM 2489 C C . LEU A 1 312 ? 11.580 9.622 -20.325 1.00 88.88 312 LEU A C 1
ATOM 2491 O O . LEU A 1 312 ? 11.220 8.448 -20.197 1.00 88.88 312 LEU A O 1
ATOM 2495 N N . ALA A 1 313 ? 10.948 10.620 -19.714 1.00 76.44 313 ALA A N 1
ATOM 2496 C CA . ALA A 1 313 ? 9.699 10.391 -19.002 1.00 76.44 313 ALA A CA 1
ATOM 2497 C C . ALA A 1 313 ? 8.597 9.981 -19.989 1.00 76.44 313 ALA A C 1
ATOM 2499 O O . ALA A 1 313 ? 8.502 10.507 -21.100 1.00 76.44 313 ALA A O 1
ATOM 2500 N N . SER A 1 314 ? 7.731 9.055 -19.575 1.00 71.00 314 SER A N 1
ATOM 2501 C CA . SER A 1 314 ? 6.622 8.555 -20.400 1.00 71.00 314 SER A CA 1
ATOM 2502 C C . SER A 1 314 ? 5.621 9.644 -20.805 1.00 71.00 314 SER A C 1
ATOM 2504 O O . SER A 1 314 ? 4.958 9.516 -21.834 1.00 71.00 314 SER A O 1
ATOM 2506 N N . ASP A 1 315 ? 5.528 10.716 -20.019 1.00 68.12 315 ASP A N 1
ATOM 2507 C CA . ASP A 1 315 ? 4.680 11.886 -20.250 1.00 68.12 315 ASP A CA 1
ATOM 2508 C C . ASP A 1 315 ? 5.418 13.067 -20.915 1.00 68.12 315 ASP A C 1
ATOM 2510 O O . ASP A 1 315 ? 4.817 14.118 -21.139 1.00 68.12 315 ASP A O 1
ATOM 2514 N N . GLY A 1 316 ? 6.706 12.902 -21.245 1.00 69.50 316 GLY A N 1
ATOM 2515 C CA . GLY A 1 316 ? 7.545 13.928 -21.871 1.00 69.50 316 GLY A CA 1
ATOM 2516 C C . GLY A 1 316 ? 7.968 15.072 -20.944 1.00 69.50 316 GLY A C 1
ATOM 2517 O O . GLY A 1 316 ? 8.471 16.083 -21.425 1.00 69.50 316 GLY A O 1
ATOM 2518 N N . SER A 1 317 ? 7.759 14.947 -19.630 1.00 66.50 317 SER A N 1
ATOM 2519 C CA . SER A 1 317 ? 8.090 15.993 -18.651 1.00 66.50 317 SER A CA 1
ATOM 2520 C C . SER A 1 317 ? 9.585 16.126 -18.337 1.00 66.50 317 SER A C 1
ATOM 2522 O O . SER A 1 317 ? 10.003 17.137 -17.770 1.00 66.50 317 SER A O 1
ATOM 2524 N N . TRP A 1 318 ? 10.387 15.121 -18.690 1.00 74.75 318 TRP A N 1
ATOM 2525 C CA . TRP A 1 318 ? 11.806 15.031 -18.362 1.00 74.75 318 TRP A CA 1
ATOM 2526 C C . TRP A 1 318 ? 12.571 14.267 -19.444 1.00 74.75 318 TRP A C 1
ATOM 2528 O O . TRP A 1 318 ? 12.074 13.278 -19.990 1.00 74.75 318 TRP A O 1
ATOM 2538 N N . GLU A 1 319 ? 13.782 14.738 -19.722 1.00 85.25 319 GLU A N 1
ATOM 2539 C CA . GLU A 1 319 ? 14.749 14.140 -20.636 1.00 85.25 319 GLU A CA 1
ATOM 2540 C C . GLU A 1 319 ? 16.138 14.243 -20.003 1.00 85.25 319 GLU A C 1
ATOM 2542 O O . GLU A 1 319 ? 16.497 15.275 -19.432 1.00 85.25 319 GLU A O 1
ATOM 2547 N N . GLU A 1 320 ? 16.914 13.170 -20.101 1.00 87.31 320 GLU A N 1
ATOM 2548 C CA . GLU A 1 320 ? 18.249 13.088 -19.529 1.00 87.31 320 GLU A CA 1
ATOM 2549 C C . GLU A 1 320 ? 19.214 12.327 -20.435 1.00 87.31 320 GLU A C 1
ATOM 2551 O O . GLU A 1 320 ? 18.888 11.267 -20.965 1.00 87.31 320 GLU A O 1
ATOM 2556 N N . VAL A 1 321 ? 20.437 12.844 -20.556 1.00 95.00 321 VAL A N 1
ATOM 2557 C CA . VAL A 1 321 ? 21.517 12.203 -21.313 1.00 95.00 321 VAL A CA 1
ATOM 2558 C C . VAL A 1 321 ? 22.136 11.061 -20.515 1.00 95.00 321 VAL A C 1
ATOM 2560 O O . VAL A 1 321 ? 22.436 11.200 -19.333 1.00 95.00 321 VAL A O 1
ATOM 2563 N N . SER A 1 322 ? 22.380 9.943 -21.190 1.00 97.25 322 SER A N 1
ATOM 2564 C CA . SER A 1 322 ? 22.950 8.718 -20.631 1.00 97.25 322 SER A CA 1
ATOM 2565 C C . SER A 1 322 ? 23.838 8.007 -21.662 1.00 97.25 322 SER A C 1
ATOM 2567 O O . SER A 1 322 ? 23.938 8.419 -22.817 1.00 97.25 322 SER A O 1
ATOM 2569 N N . PHE A 1 323 ? 24.495 6.929 -21.245 1.00 98.25 323 PHE A N 1
ATOM 2570 C CA . PHE A 1 323 ? 25.276 6.053 -22.111 1.00 98.25 323 PHE A CA 1
ATOM 2571 C C . PHE A 1 323 ? 24.748 4.629 -22.044 1.00 98.25 323 PHE A C 1
ATOM 2573 O O . PHE A 1 323 ? 24.544 4.105 -20.950 1.00 98.25 323 PHE A O 1
ATOM 2580 N N . LEU A 1 324 ? 24.603 3.986 -23.200 1.00 97.94 324 LEU A N 1
ATOM 2581 C CA . LEU A 1 324 ? 24.537 2.532 -23.302 1.00 97.94 324 LEU A CA 1
ATOM 2582 C C . LEU A 1 324 ? 25.967 1.983 -23.334 1.00 97.94 324 LEU A C 1
ATOM 2584 O O . LEU A 1 324 ? 26.788 2.432 -24.131 1.00 97.94 324 LEU A O 1
ATOM 2588 N N . VAL A 1 325 ? 26.242 0.985 -22.500 1.00 98.06 325 VAL A N 1
ATOM 2589 C CA . VAL A 1 325 ? 27.542 0.317 -22.405 1.00 98.06 325 VAL A CA 1
ATOM 2590 C C . VAL A 1 325 ? 27.343 -1.179 -22.613 1.00 98.06 325 VAL A C 1
ATOM 2592 O O . VAL A 1 325 ? 26.635 -1.826 -21.840 1.00 98.06 325 VAL A O 1
ATOM 2595 N N . LEU A 1 326 ? 27.953 -1.727 -23.659 1.00 97.62 326 LEU A N 1
ATOM 2596 C CA . LEU A 1 326 ? 27.915 -3.149 -23.997 1.00 97.62 326 LEU A CA 1
ATOM 2597 C C . LEU A 1 326 ? 28.997 -3.933 -23.242 1.00 97.62 326 LEU A C 1
ATOM 2599 O O . LEU A 1 326 ? 30.086 -3.427 -22.986 1.00 97.62 326 LEU A O 1
ATOM 2603 N N . GLY A 1 327 ? 28.700 -5.184 -22.886 1.00 96.88 327 GLY A N 1
ATOM 2604 C CA . GLY A 1 327 ? 29.633 -6.108 -22.228 1.00 96.88 327 GLY A CA 1
ATOM 2605 C C . GLY A 1 327 ? 29.935 -5.791 -20.759 1.00 96.88 327 GLY A C 1
ATOM 2606 O O . GLY A 1 327 ? 30.787 -6.434 -20.148 1.00 96.88 327 GLY A O 1
ATOM 2607 N N . ILE A 1 328 ? 29.255 -4.808 -20.168 1.00 97.94 328 ILE A N 1
ATOM 2608 C CA . ILE A 1 328 ? 29.403 -4.462 -18.752 1.00 97.94 328 ILE A CA 1
ATOM 2609 C C . ILE A 1 328 ? 28.749 -5.522 -17.851 1.00 97.94 328 ILE A C 1
ATOM 2611 O O . ILE A 1 328 ? 27.642 -5.996 -18.125 1.00 97.94 328 ILE A O 1
ATOM 2615 N N . SER A 1 329 ? 29.418 -5.898 -16.756 1.00 97.50 329 SER A N 1
ATOM 2616 C CA . SER A 1 329 ? 28.834 -6.793 -15.746 1.00 97.50 329 SER A CA 1
ATOM 2617 C C . SER A 1 329 ? 27.824 -6.055 -14.862 1.00 97.50 329 SER A C 1
ATOM 2619 O O . SER A 1 329 ? 27.928 -4.841 -14.664 1.00 97.50 329 SER A O 1
ATOM 2621 N N . GLU A 1 330 ? 26.867 -6.782 -14.282 1.00 96.81 330 GLU A N 1
ATOM 2622 C CA . GLU A 1 330 ? 25.892 -6.203 -13.348 1.00 96.81 330 GLU A CA 1
ATOM 2623 C C . GLU A 1 330 ? 26.586 -5.530 -12.151 1.00 96.81 330 GLU A C 1
ATOM 2625 O O . GLU A 1 330 ? 26.218 -4.423 -11.749 1.00 96.81 330 GLU A O 1
ATOM 2630 N N . GLU A 1 331 ? 27.630 -6.157 -11.601 1.00 96.19 331 GLU A N 1
ATOM 2631 C CA . GLU A 1 331 ? 28.390 -5.616 -10.475 1.00 96.19 331 GLU A CA 1
ATOM 2632 C C . GLU A 1 331 ? 29.058 -4.292 -10.838 1.00 96.19 331 GLU A C 1
ATOM 2634 O O . GLU A 1 331 ? 29.003 -3.348 -10.045 1.00 96.19 331 GLU A O 1
ATOM 2639 N N . ARG A 1 332 ? 29.668 -4.187 -12.030 1.00 97.06 332 ARG A N 1
ATOM 2640 C CA . ARG A 1 332 ? 30.305 -2.933 -12.448 1.00 97.06 332 ARG A CA 1
ATOM 2641 C C . ARG A 1 332 ? 29.276 -1.853 -12.745 1.00 97.06 332 ARG A C 1
ATOM 2643 O O . ARG A 1 332 ? 29.482 -0.727 -12.298 1.00 97.06 332 ARG A O 1
ATOM 2650 N N . ALA A 1 333 ? 28.161 -2.190 -13.394 1.00 97.56 333 ALA A N 1
ATOM 2651 C CA . ALA A 1 333 ? 27.057 -1.256 -13.609 1.00 97.56 333 ALA A CA 1
ATOM 2652 C C . ALA A 1 333 ? 26.540 -0.695 -12.271 1.00 97.56 333 ALA A C 1
ATOM 2654 O O . ALA A 1 333 ? 26.402 0.518 -12.107 1.00 97.56 333 ALA A O 1
ATOM 2655 N N . LYS A 1 334 ? 26.361 -1.561 -11.264 1.00 91.69 334 LYS A N 1
ATOM 2656 C CA . LYS A 1 334 ? 25.977 -1.148 -9.909 1.00 91.69 334 LYS A CA 1
ATOM 2657 C C . LYS A 1 334 ? 27.032 -0.260 -9.241 1.00 91.69 334 LYS A C 1
ATOM 2659 O O . LYS A 1 334 ? 26.664 0.707 -8.572 1.00 91.69 334 LYS A O 1
ATOM 2664 N N . MET A 1 335 ? 28.321 -0.575 -9.396 1.00 93.06 335 MET A N 1
ATOM 2665 C CA . MET A 1 335 ? 29.421 0.244 -8.865 1.00 93.06 335 MET A CA 1
ATOM 2666 C C . MET A 1 335 ? 29.487 1.623 -9.525 1.00 93.06 335 MET A C 1
ATOM 2668 O O . MET A 1 335 ? 29.664 2.601 -8.809 1.00 93.06 335 MET A O 1
ATOM 2672 N N . LEU A 1 336 ? 29.303 1.718 -10.846 1.00 97.31 336 LEU A N 1
ATOM 2673 C CA . LEU A 1 336 ? 29.219 3.004 -11.548 1.00 97.31 336 LEU A CA 1
ATOM 2674 C C . LEU A 1 336 ? 28.034 3.827 -11.046 1.00 97.31 336 LEU A C 1
ATOM 2676 O O . LEU A 1 336 ? 28.197 4.999 -10.730 1.00 97.31 336 LEU A O 1
ATOM 2680 N N . GLY A 1 337 ? 26.861 3.206 -10.890 1.00 91.56 337 GLY A N 1
ATOM 2681 C CA . GLY A 1 337 ? 25.714 3.896 -10.308 1.00 91.56 337 GLY A CA 1
ATOM 2682 C C . GLY A 1 337 ? 26.011 4.438 -8.904 1.00 91.56 337 GLY A C 1
ATOM 2683 O O . GLY A 1 337 ? 25.652 5.567 -8.609 1.00 91.56 337 GLY A O 1
ATOM 2684 N N . LYS A 1 338 ? 26.754 3.705 -8.063 1.00 82.38 338 LYS A N 1
ATOM 2685 C CA . LYS A 1 338 ? 27.223 4.212 -6.757 1.00 82.38 338 LYS A CA 1
ATOM 2686 C C . LYS A 1 338 ? 28.214 5.371 -6.883 1.00 82.38 338 LYS A C 1
ATOM 2688 O O . LYS A 1 338 ? 28.081 6.361 -6.175 1.00 82.38 338 LYS A O 1
ATOM 2693 N N . GLU A 1 339 ? 29.200 5.237 -7.764 1.00 93.81 339 GLU A N 1
ATOM 2694 C CA . GLU A 1 339 ? 30.255 6.228 -8.012 1.00 93.81 339 GLU A CA 1
ATOM 2695 C C . GLU A 1 339 ? 29.682 7.572 -8.480 1.00 93.81 339 GLU A C 1
ATOM 2697 O O . GLU A 1 339 ? 30.127 8.626 -8.032 1.00 93.81 339 GLU A O 1
ATOM 2702 N N . PHE A 1 340 ? 28.649 7.524 -9.322 1.00 95.25 340 PHE A N 1
ATOM 2703 C CA . PHE A 1 340 ? 27.955 8.696 -9.853 1.00 95.25 340 PHE A CA 1
ATOM 2704 C C . PHE A 1 340 ? 26.647 9.017 -9.126 1.00 95.25 340 PHE A C 1
ATOM 2706 O O . PHE A 1 340 ? 25.842 9.802 -9.639 1.00 95.25 340 PHE A O 1
ATOM 2713 N N . GLU A 1 341 ? 26.469 8.465 -7.921 1.00 88.25 341 GLU A N 1
ATOM 2714 C CA . GLU A 1 341 ? 25.407 8.832 -6.978 1.00 88.25 341 GLU A CA 1
ATOM 2715 C C . GLU A 1 341 ? 23.993 8.612 -7.539 1.00 88.25 341 GLU A C 1
ATOM 2717 O O . GLU A 1 341 ? 23.062 9.346 -7.241 1.00 88.25 341 GLU A O 1
ATOM 2722 N N . GLN A 1 342 ? 23.815 7.602 -8.382 1.00 88.25 342 GLN A N 1
ATOM 2723 C CA . GLN A 1 342 ? 22.534 7.249 -8.978 1.00 88.25 342 GLN A CA 1
ATOM 2724 C C . GLN A 1 342 ? 21.698 6.388 -8.034 1.00 88.25 342 GLN A C 1
ATOM 2726 O O . GLN A 1 342 ? 22.212 5.550 -7.294 1.00 88.25 342 GLN A O 1
ATOM 2731 N N . ASN A 1 343 ? 20.374 6.548 -8.099 1.00 77.50 343 ASN A N 1
ATOM 2732 C CA . ASN A 1 343 ? 19.450 5.687 -7.358 1.00 77.50 343 ASN A CA 1
ATOM 2733 C C . ASN A 1 343 ? 19.403 4.269 -7.954 1.00 77.50 343 ASN A C 1
ATOM 2735 O O . ASN A 1 343 ? 19.387 3.274 -7.218 1.00 77.50 343 ASN A O 1
ATOM 2739 N N . ALA A 1 344 ? 19.397 4.174 -9.284 1.00 86.19 344 ALA A N 1
ATOM 2740 C CA . ALA A 1 344 ? 19.412 2.927 -10.033 1.00 86.19 344 ALA A CA 1
ATOM 2741 C C . ALA A 1 344 ? 20.091 3.104 -11.396 1.00 86.19 344 ALA A C 1
ATOM 2743 O O . ALA A 1 344 ? 20.186 4.215 -11.908 1.00 86.19 344 ALA A O 1
ATOM 2744 N N . VAL A 1 345 ? 20.502 1.989 -11.994 1.00 95.00 345 VAL A N 1
ATOM 2745 C CA . VAL A 1 345 ? 20.911 1.894 -13.403 1.00 95.00 345 VAL A CA 1
ATOM 2746 C C . VAL A 1 345 ? 20.017 0.889 -14.126 1.00 95.00 345 VAL A C 1
ATOM 2748 O O . VAL A 1 345 ? 19.451 -0.007 -13.490 1.00 95.00 345 VAL A O 1
ATOM 2751 N N . VAL A 1 346 ? 19.885 1.016 -15.446 1.00 97.12 346 VAL A N 1
ATOM 2752 C CA . VAL A 1 346 ? 19.191 0.004 -16.257 1.00 97.12 346 VAL A CA 1
ATOM 2753 C C . VAL A 1 346 ? 20.204 -1.034 -16.697 1.00 97.12 346 VAL A C 1
ATOM 2755 O O . VAL A 1 346 ? 21.295 -0.686 -17.134 1.00 97.12 346 VAL A O 1
ATOM 2758 N N . TYR A 1 347 ? 19.844 -2.303 -16.595 1.00 98.00 347 TYR A N 1
ATOM 2759 C CA . TYR A 1 347 ? 20.682 -3.424 -16.991 1.00 98.00 347 TYR A CA 1
ATOM 2760 C C . TYR A 1 347 ? 19.863 -4.436 -17.779 1.00 98.00 347 TYR A C 1
ATOM 2762 O O . TYR A 1 347 ? 18.672 -4.600 -17.512 1.00 98.00 347 TYR A O 1
ATOM 2770 N N . GLY A 1 348 ? 20.494 -5.150 -18.698 1.00 96.81 348 GLY A N 1
ATOM 2771 C CA . GLY A 1 348 ? 19.882 -6.286 -19.368 1.00 96.81 348 GLY A CA 1
ATOM 2772 C C . GLY A 1 348 ? 20.922 -7.258 -19.899 1.00 96.81 348 GLY A C 1
ATOM 2773 O O . GLY A 1 348 ? 22.126 -6.991 -19.897 1.00 96.81 348 GLY A O 1
ATOM 2774 N N . GLU A 1 349 ? 20.427 -8.403 -20.342 1.00 95.56 349 GLU A N 1
ATOM 2775 C CA . GLU A 1 349 ? 21.229 -9.459 -20.948 1.00 95.56 349 GLU A CA 1
ATOM 2776 C C . GLU A 1 349 ? 20.871 -9.584 -22.439 1.00 95.56 349 GLU A C 1
ATOM 2778 O O . GLU A 1 349 ? 20.168 -8.737 -23.006 1.00 95.56 349 GLU A O 1
ATOM 2783 N N . SER A 1 350 ? 21.378 -10.631 -23.088 1.00 92.62 350 SER A N 1
ATOM 2784 C CA . SER A 1 350 ? 21.125 -10.945 -24.504 1.00 92.62 350 SER A CA 1
ATOM 2785 C C . SER A 1 350 ? 19.638 -11.074 -24.880 1.00 92.62 350 SER A C 1
ATOM 2787 O O . SER A 1 350 ? 19.288 -10.932 -26.049 1.00 92.62 350 SER A O 1
ATOM 2789 N N . ASP A 1 351 ? 18.744 -11.277 -23.908 1.00 90.56 351 ASP A N 1
ATOM 2790 C CA . ASP A 1 351 ? 17.290 -11.327 -24.112 1.00 90.56 351 ASP A CA 1
ATOM 2791 C C . ASP A 1 351 ? 16.635 -9.950 -24.342 1.00 90.56 351 ASP A C 1
ATOM 2793 O O . ASP A 1 351 ? 15.439 -9.871 -24.641 1.00 90.56 351 ASP A O 1
ATOM 2797 N N . ALA A 1 352 ? 17.410 -8.867 -24.213 1.00 92.56 352 ALA A N 1
ATOM 2798 C CA . ALA A 1 352 ? 16.958 -7.483 -24.308 1.00 92.56 352 ALA A CA 1
ATOM 2799 C C . ALA A 1 352 ? 15.829 -7.117 -23.326 1.00 92.56 352 ALA A C 1
ATOM 2801 O O . ALA A 1 352 ? 15.044 -6.203 -23.602 1.00 92.56 352 ALA A O 1
ATOM 2802 N N . ILE A 1 353 ? 15.732 -7.797 -22.180 1.00 92.69 353 ILE A N 1
ATOM 2803 C CA . ILE A 1 353 ? 14.790 -7.436 -21.120 1.00 92.69 353 ILE A CA 1
ATOM 2804 C C . ILE A 1 353 ? 15.495 -6.518 -20.122 1.00 92.69 353 ILE A C 1
ATOM 2806 O O . ILE A 1 353 ? 16.325 -6.935 -19.316 1.00 92.69 353 ILE A O 1
ATOM 2810 N N . ALA A 1 354 ? 15.125 -5.239 -20.154 1.00 94.25 354 ALA A N 1
ATOM 2811 C CA . ALA A 1 354 ? 15.644 -4.238 -19.233 1.00 94.25 354 ALA A CA 1
ATOM 2812 C C . ALA A 1 354 ? 15.140 -4.471 -17.795 1.00 94.25 354 ALA A C 1
ATOM 2814 O O . ALA A 1 354 ? 13.947 -4.687 -17.568 1.00 94.25 354 ALA A O 1
ATOM 2815 N N . ARG A 1 355 ? 16.016 -4.334 -16.800 1.00 91.19 355 ARG A N 1
ATOM 2816 C CA . ARG A 1 355 ? 15.693 -4.338 -15.366 1.00 91.19 355 ARG A CA 1
ATOM 2817 C C . ARG A 1 355 ? 16.435 -3.230 -14.628 1.00 91.19 355 ARG A C 1
ATOM 2819 O O . ARG A 1 355 ? 17.504 -2.800 -15.046 1.00 91.19 355 ARG A O 1
ATOM 2826 N N . LEU A 1 356 ? 15.876 -2.787 -13.506 1.00 87.88 356 LEU A N 1
ATOM 2827 C CA . LEU A 1 356 ? 16.506 -1.784 -12.647 1.00 87.88 356 LEU A CA 1
ATOM 2828 C C . LEU A 1 356 ? 17.438 -2.448 -11.633 1.00 87.88 356 LEU A C 1
ATOM 2830 O O . LEU A 1 356 ? 17.010 -3.306 -10.855 1.00 87.88 356 LEU A O 1
ATOM 2834 N N . ILE A 1 357 ? 18.690 -1.999 -11.596 1.00 86.06 357 ILE A N 1
ATOM 2835 C CA . ILE A 1 357 ? 19.658 -2.355 -10.559 1.00 86.06 357 ILE A CA 1
ATOM 2836 C C . ILE A 1 357 ? 19.776 -1.186 -9.603 1.00 86.06 357 ILE A C 1
ATOM 2838 O O . ILE A 1 357 ? 20.255 -0.117 -9.963 1.00 86.06 357 ILE A O 1
ATOM 2842 N N . TRP A 1 358 ? 19.343 -1.395 -8.368 1.00 79.31 358 TRP A N 1
ATOM 2843 C CA . TRP A 1 358 ? 19.384 -0.356 -7.352 1.00 79.31 358 TRP A CA 1
ATOM 2844 C C . TRP A 1 358 ? 20.766 -0.230 -6.711 1.00 79.31 358 TRP A C 1
ATOM 2846 O O . TRP A 1 358 ? 21.386 -1.235 -6.341 1.00 79.31 358 TRP A O 1
ATOM 2856 N N . CYS A 1 359 ? 21.213 1.013 -6.544 1.00 70.56 359 CYS A N 1
ATOM 2857 C CA . CYS A 1 359 ? 22.585 1.359 -6.183 1.00 70.56 359 CYS A CA 1
ATOM 2858 C C . CYS A 1 359 ? 22.773 1.778 -4.717 1.00 70.56 359 CYS A C 1
ATOM 2860 O O . CYS A 1 359 ? 23.868 2.198 -4.373 1.00 70.56 359 CYS A O 1
ATOM 2862 N N . PHE A 1 360 ? 21.782 1.621 -3.834 1.00 67.62 360 PHE A N 1
ATOM 2863 C CA . PHE A 1 360 ? 21.989 1.782 -2.384 1.00 67.62 360 PHE A CA 1
ATOM 2864 C C . PHE A 1 360 ? 22.686 0.563 -1.749 1.00 67.62 360 PHE A C 1
ATOM 2866 O O . PHE A 1 360 ? 22.575 -0.576 -2.276 1.00 67.62 360 PHE A O 1
#